Protein AF-A0A6A5U296-F1 (afdb_monomer)

Radius of gyration: 20.79 Å; Cα contacts (8 Å, |Δi|>4): 231; chains: 1; bounding box: 48×53×61 Å

Organism: NCBI:txid147558

Mean predicted aligned error: 8.07 Å

Foldseek 3Di:
DLVVVLVVDDLLVSLVSLVVVLQVCCQFWDLWAAPPPDLAIHTHPHTDDNVPDDRDDLVSSLRSLQSLLSNVPPDYDDDDRVVSSVSSVSSLVSLVVLVVVCVVVVPDDLLLLLVLLLLQLVQFQDDPDDPVDDPVVNVVSVVLSVLSVVLSVLADDPPPPVDDDPVNVCVNPVPDDPVVNVVSNVVSSVSSNVSSVVSVVVCVVVDVSRGRSSSSSVSSVVVCVVVVVDDPPPPPD

Sequence (237 aa):
EALKQAFSLYPIPRFHHLFAHAKALIRVHGPYTTYAGTTVFTRAPIPRSTKTSKPPSLKTIATSFAAAQDSATSAQPAGPSKEDLQVFNLLWSTTIDILEQILEDGELGHEVFGWGVYGLAAGYIGEPESPLFVPRKSQAFESLKRRLRAALTALPSLSGAAGRTELERVKAGLGMMPAERIGQLVKARKETHICANLLMQRFRSEGWGGIRWGHVIAVVERWLQLLGKEDAVDVVE

Solvent-accessible surface area (backbone atoms only — not comparable to full-atom values): 13399 Å² total; per-residue (Å²): 108,71,70,66,56,38,74,77,42,59,63,65,63,24,35,55,54,40,50,52,49,52,53,49,48,43,49,32,28,37,61,32,37,51,46,90,98,52,48,38,53,39,52,45,93,65,71,46,59,70,92,78,49,74,80,66,50,71,67,44,52,41,45,26,34,45,29,43,61,69,18,68,87,46,86,63,68,92,54,70,46,44,57,52,43,50,50,54,51,51,35,50,53,38,45,49,56,51,44,52,49,53,64,70,69,57,80,63,54,63,65,63,44,29,54,38,45,51,44,38,62,69,25,50,67,67,76,87,71,52,96,88,48,84,53,71,68,58,56,53,50,55,49,38,54,52,50,26,52,55,19,54,70,62,44,86,59,93,80,46,88,83,71,64,51,70,70,54,56,43,69,76,49,71,84,58,53,73,67,55,52,51,52,52,44,53,49,21,50,50,44,18,51,51,32,31,49,56,52,48,53,46,42,64,73,73,36,70,84,48,34,39,54,49,32,51,50,53,38,44,55,53,49,34,55,76,70,66,62,64,74,86,73,78,76,83,125

Secondary structure (DSSP, 8-state):
-HHHHHHHS-HHHHHHHHHHHHHHHHHHH-S-EE-TTS--EE--SSPPPTTTSPPPPHHHHHHHHHHHHHHTTS---SSHHHHHHHHHHHHHHHHHHHHHHHHHH--S-HHHHHHHHHHHHHSB--S--BTTB--HHHHHHHHHHHHHHHHHHTSPPTTGGGT--HHHHHHHHTT--HHHHHHHHHHHHHHHHHHHHHHHHHHHHH-GGGB-HHHHHHHHHHHHHHTT---------

Structure (mmCIF, N/CA/C/O backbone):
data_AF-A0A6A5U296-F1
#
_entry.id   AF-A0A6A5U296-F1
#
loop_
_atom_site.group_PDB
_atom_site.id
_atom_site.type_symbol
_atom_site.label_atom_id
_atom_site.label_alt_id
_atom_site.label_comp_id
_atom_site.label_asym_id
_atom_site.label_entity_id
_atom_site.label_seq_id
_atom_site.pdbx_PDB_ins_code
_atom_site.Cartn_x
_atom_site.Cartn_y
_atom_site.Cartn_z
_atom_site.occupancy
_atom_site.B_iso_or_equiv
_atom_site.auth_seq_id
_atom_site.auth_comp_id
_atom_site.auth_asym_id
_atom_site.auth_atom_id
_atom_site.pdbx_PDB_model_num
ATOM 1 N N . GLU A 1 1 ? 11.823 -16.320 -15.306 1.00 77.00 1 GLU A N 1
ATOM 2 C CA . GLU A 1 1 ? 11.331 -17.521 -14.592 1.00 77.00 1 GLU A CA 1
ATOM 3 C C . GLU A 1 1 ? 10.283 -17.174 -13.538 1.00 77.00 1 GLU A C 1
ATOM 5 O O . GLU A 1 1 ? 9.169 -17.672 -13.643 1.00 77.00 1 GLU A O 1
ATOM 10 N N . ALA A 1 2 ? 10.570 -16.221 -12.640 1.00 81.31 2 ALA A N 1
ATOM 11 C CA . ALA A 1 2 ? 9.636 -15.758 -11.606 1.00 81.31 2 ALA A CA 1
ATOM 12 C C . ALA A 1 2 ? 8.220 -15.414 -12.114 1.00 81.31 2 ALA A C 1
ATOM 14 O O . ALA A 1 2 ? 7.246 -15.871 -11.525 1.00 81.31 2 ALA A O 1
ATOM 15 N N . LEU A 1 3 ? 8.098 -14.684 -13.235 1.00 86.38 3 LEU A N 1
ATOM 16 C CA . LEU A 1 3 ? 6.797 -14.359 -13.841 1.00 86.38 3 LEU A CA 1
ATOM 17 C C . LEU A 1 3 ? 6.017 -15.603 -14.292 1.00 86.38 3 LEU A C 1
ATOM 19 O O . LEU A 1 3 ? 4.815 -15.674 -14.080 1.00 86.38 3 LEU A O 1
ATOM 23 N N . LYS A 1 4 ? 6.689 -16.599 -14.884 1.00 87.38 4 LYS A N 1
ATOM 24 C CA . LYS A 1 4 ? 6.030 -17.828 -15.358 1.00 87.38 4 LY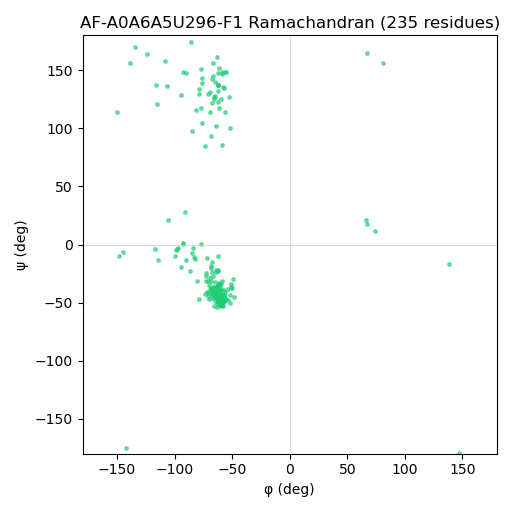S A CA 1
ATOM 25 C C . LYS A 1 4 ? 5.458 -18.624 -14.186 1.00 87.38 4 LYS A C 1
ATOM 27 O O . LYS A 1 4 ? 4.304 -19.030 -14.238 1.00 87.38 4 LYS A O 1
ATOM 32 N N . GLN A 1 5 ? 6.243 -18.781 -13.120 1.00 88.38 5 GLN A N 1
ATOM 33 C CA . GLN A 1 5 ? 5.805 -19.460 -11.900 1.00 88.38 5 GLN A CA 1
ATOM 34 C C . GLN A 1 5 ? 4.672 -18.698 -11.197 1.00 88.38 5 GLN A C 1
ATOM 36 O O . GLN A 1 5 ? 3.724 -19.311 -10.718 1.00 88.38 5 GLN A O 1
ATOM 41 N N . ALA A 1 6 ? 4.713 -17.362 -11.191 1.00 89.31 6 ALA A N 1
ATOM 42 C CA . ALA A 1 6 ? 3.666 -16.545 -10.582 1.00 89.31 6 ALA A CA 1
ATOM 43 C C . ALA A 1 6 ? 2.273 -16.824 -11.179 1.00 89.31 6 ALA A C 1
ATOM 45 O O . ALA A 1 6 ? 1.299 -16.912 -10.433 1.00 89.31 6 ALA A O 1
ATOM 46 N N . PHE A 1 7 ? 2.171 -17.030 -12.497 1.00 90.50 7 PHE A N 1
ATOM 47 C CA . PHE A 1 7 ? 0.891 -17.326 -13.153 1.00 90.50 7 PHE A CA 1
ATOM 48 C C . PHE A 1 7 ? 0.292 -18.687 -12.772 1.00 90.50 7 PHE A C 1
ATOM 50 O O . PHE A 1 7 ? -0.923 -18.838 -12.844 1.00 90.50 7 PHE A O 1
ATOM 57 N N . SER A 1 8 ? 1.105 -19.652 -12.328 1.00 90.56 8 SER A N 1
ATOM 58 C CA . SER A 1 8 ? 0.611 -20.949 -11.836 1.00 90.56 8 SER A CA 1
ATOM 59 C C . SER A 1 8 ? 0.160 -20.940 -10.371 1.00 90.56 8 SER A C 1
ATOM 61 O O . SER A 1 8 ? -0.430 -21.913 -9.915 1.00 90.56 8 SER A O 1
ATOM 63 N N . LEU A 1 9 ? 0.441 -19.868 -9.623 1.00 91.06 9 LEU A N 1
ATOM 64 C CA . LEU A 1 9 ? 0.108 -19.764 -8.202 1.00 91.06 9 LEU A CA 1
ATOM 65 C C . LEU A 1 9 ? -1.260 -19.101 -7.991 1.00 91.06 9 LEU A C 1
ATOM 67 O O . LEU A 1 9 ? -1.649 -18.205 -8.749 1.00 91.06 9 LEU A O 1
ATOM 71 N N . TYR A 1 10 ? -1.950 -19.498 -6.919 1.00 92.50 10 TYR A N 1
ATOM 72 C CA . TYR A 1 10 ? -3.119 -18.787 -6.387 1.00 92.50 10 TYR A CA 1
ATOM 73 C C . TYR A 1 10 ? -2.739 -17.377 -5.891 1.00 92.50 10 TYR A C 1
ATOM 75 O O . TYR A 1 10 ? -1.556 -17.133 -5.642 1.00 92.50 10 TYR A O 1
ATOM 83 N N . PRO A 1 11 ? -3.701 -16.443 -5.725 1.00 92.88 11 PRO A N 1
ATOM 84 C CA . PRO A 1 11 ? -3.408 -15.035 -5.437 1.00 92.88 11 PRO A CA 1
ATOM 85 C C . PRO A 1 11 ? -2.464 -14.797 -4.248 1.00 92.88 11 PRO A C 1
ATOM 87 O O . PRO A 1 11 ? -1.458 -14.111 -4.409 1.00 92.88 11 PRO A O 1
ATOM 90 N N . ILE A 1 12 ? -2.725 -15.402 -3.086 1.00 94.00 12 ILE A N 1
ATOM 91 C CA . ILE A 1 12 ? -1.917 -15.207 -1.867 1.00 94.00 12 ILE A CA 1
ATOM 92 C C . ILE A 1 12 ? -0.479 -15.749 -2.021 1.00 94.00 12 ILE A C 1
ATOM 94 O O . ILE A 1 12 ? 0.461 -14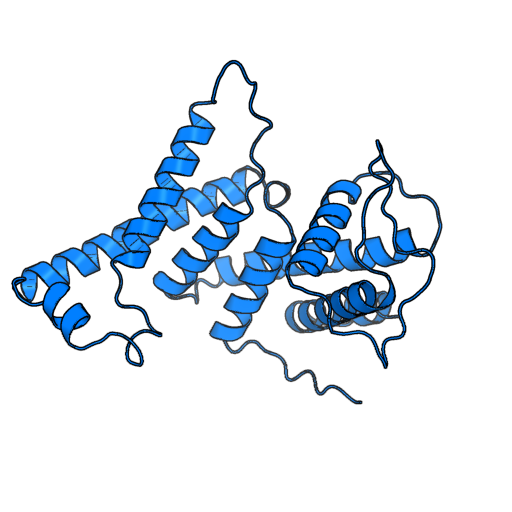.959 -1.871 1.00 94.00 12 ILE A O 1
ATOM 98 N N . PRO A 1 13 ? -0.248 -17.017 -2.424 1.00 93.88 13 PRO A N 1
ATOM 99 C CA . PRO A 1 13 ? 1.114 -17.491 -2.669 1.00 93.88 13 PRO A CA 1
ATOM 100 C C . PRO A 1 13 ? 1.813 -16.710 -3.790 1.00 93.88 13 PRO A C 1
ATOM 102 O O . PRO A 1 13 ? 3.013 -16.437 -3.709 1.00 93.88 13 PRO A O 1
ATOM 105 N N . ARG A 1 14 ? 1.070 -16.289 -4.825 1.00 94.81 14 ARG A N 1
ATOM 106 C CA . ARG A 1 14 ? 1.585 -15.426 -5.899 1.00 94.81 14 ARG A CA 1
ATOM 107 C C . ARG A 1 14 ? 2.089 -14.096 -5.343 1.00 94.81 14 ARG A C 1
ATOM 109 O O . ARG A 1 14 ? 3.171 -13.662 -5.737 1.00 94.81 14 ARG A O 1
ATOM 116 N N . PHE A 1 15 ? 1.342 -13.464 -4.439 1.00 96.38 15 PHE A N 1
ATOM 117 C CA . PHE A 1 15 ? 1.753 -12.225 -3.782 1.00 96.38 15 PHE A CA 1
ATOM 118 C C . PHE A 1 15 ? 3.054 -12.411 -3.007 1.00 96.38 15 PHE A C 1
ATOM 120 O O . PHE A 1 15 ? 4.001 -11.660 -3.243 1.00 96.38 15 PHE A O 1
ATOM 127 N N . HIS A 1 16 ? 3.146 -13.430 -2.149 1.00 94.62 16 HIS A N 1
ATOM 128 C CA . HIS A 1 16 ? 4.363 -13.681 -1.372 1.00 94.62 16 HIS A CA 1
ATOM 129 C C . HIS A 1 16 ? 5.571 -13.973 -2.272 1.00 94.62 16 HIS A C 1
ATOM 131 O O . HIS A 1 16 ? 6.634 -13.377 -2.077 1.00 94.62 16 HIS A O 1
ATOM 137 N N . HIS A 1 17 ? 5.395 -14.803 -3.306 1.00 94.56 17 HIS A N 1
ATOM 138 C CA . HIS A 1 17 ? 6.428 -15.111 -4.301 1.00 94.56 17 HIS A CA 1
ATOM 139 C C . HIS A 1 17 ? 6.923 -13.857 -5.030 1.00 94.56 17 HIS A C 1
ATOM 141 O O . HIS A 1 17 ? 8.122 -13.567 -5.055 1.00 94.56 17 HIS A O 1
ATOM 147 N N . LEU A 1 18 ? 6.003 -13.063 -5.584 1.00 96.44 18 LEU A N 1
ATOM 148 C CA . LEU A 1 18 ? 6.339 -11.832 -6.299 1.00 96.44 18 LEU A CA 1
ATOM 149 C C . LEU A 1 18 ? 6.945 -10.780 -5.373 1.00 96.44 18 LEU A C 1
ATOM 151 O O . LEU A 1 18 ? 7.869 -10.073 -5.777 1.00 96.44 18 LEU A O 1
ATOM 155 N N . PHE A 1 19 ? 6.471 -10.679 -4.131 1.00 96.06 19 PHE A N 1
ATOM 156 C CA . PHE A 1 19 ? 6.987 -9.709 -3.178 1.00 96.06 19 PHE A CA 1
ATOM 157 C C . PHE A 1 19 ? 8.394 -10.070 -2.697 1.00 96.06 19 PHE A C 1
ATOM 159 O O . PHE A 1 19 ? 9.263 -9.196 -2.618 1.00 96.06 19 PHE A O 1
ATOM 166 N N . ALA A 1 20 ? 8.658 -11.352 -2.435 1.00 94.19 20 ALA A N 1
ATOM 167 C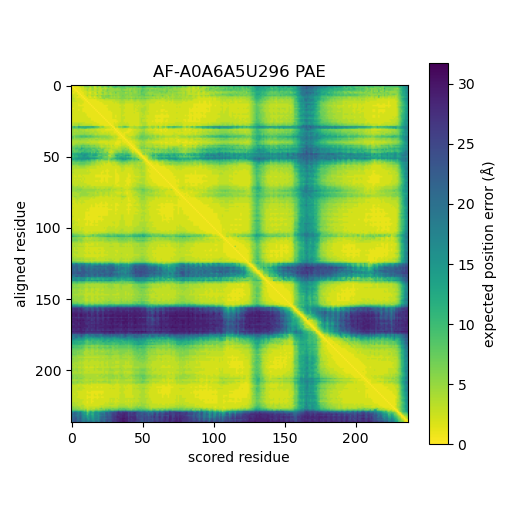 CA . ALA A 1 20 ? 10.004 -11.846 -2.161 1.00 94.19 20 ALA A CA 1
ATOM 168 C C . ALA A 1 20 ? 10.941 -11.577 -3.350 1.00 94.19 20 ALA A C 1
ATOM 170 O O . ALA A 1 20 ? 12.041 -11.047 -3.162 1.00 94.19 20 ALA A O 1
ATOM 171 N N . HIS A 1 21 ? 10.479 -11.842 -4.575 1.00 94.62 21 HIS A N 1
ATOM 172 C CA . HIS A 1 21 ? 11.263 -11.597 -5.783 1.00 94.62 21 HIS A CA 1
ATOM 173 C C . HIS A 1 21 ? 11.545 -10.104 -6.009 1.00 94.62 21 HIS A C 1
ATOM 175 O O . HIS A 1 21 ? 12.687 -9.726 -6.260 1.00 94.62 21 HIS A O 1
ATOM 181 N N . ALA A 1 22 ? 10.552 -9.229 -5.831 1.00 95.94 22 ALA A N 1
ATOM 182 C CA . ALA A 1 22 ? 10.737 -7.780 -5.910 1.00 95.94 22 ALA A CA 1
ATOM 183 C C . ALA A 1 22 ? 11.750 -7.277 -4.864 1.00 95.94 22 ALA A C 1
ATOM 185 O O . ALA A 1 22 ? 12.639 -6.486 -5.187 1.00 95.94 22 ALA A O 1
ATOM 186 N N . LYS A 1 23 ? 11.686 -7.779 -3.621 1.00 94.31 23 LYS A N 1
ATOM 187 C CA . LYS A 1 23 ? 12.680 -7.472 -2.576 1.00 94.31 23 LYS A CA 1
ATOM 188 C C . LYS A 1 23 ? 14.087 -7.943 -2.973 1.00 94.31 23 LYS A C 1
ATOM 190 O O . LYS A 1 23 ? 15.054 -7.207 -2.755 1.00 94.31 23 LYS A O 1
ATOM 195 N N . ALA A 1 24 ? 14.211 -9.119 -3.591 1.00 93.19 24 ALA A N 1
ATOM 196 C CA . ALA A 1 24 ? 15.483 -9.628 -4.104 1.00 93.19 24 ALA A CA 1
ATOM 197 C C . ALA A 1 24 ? 16.036 -8.754 -5.245 1.00 93.19 24 ALA A C 1
ATOM 199 O O . ALA A 1 24 ? 17.201 -8.357 -5.191 1.00 93.19 24 ALA A O 1
ATOM 200 N N . LEU A 1 25 ? 15.199 -8.364 -6.210 1.00 94.38 25 LEU A N 1
ATOM 201 C CA . LEU A 1 25 ? 15.570 -7.438 -7.285 1.00 94.38 25 LEU A CA 1
ATOM 202 C C . LEU A 1 25 ? 16.074 -6.101 -6.729 1.00 94.38 25 LEU A C 1
ATOM 204 O O . LEU A 1 25 ? 17.142 -5.632 -7.118 1.00 94.38 25 LEU A O 1
ATOM 208 N N . ILE A 1 26 ? 15.376 -5.515 -5.750 1.00 95.00 26 ILE A N 1
ATOM 209 C CA . ILE A 1 26 ? 15.801 -4.266 -5.091 1.00 95.00 26 ILE A CA 1
ATOM 210 C C . ILE A 1 26 ? 17.133 -4.448 -4.354 1.00 95.00 26 ILE A C 1
ATOM 212 O O . ILE A 1 26 ? 17.966 -3.541 -4.350 1.00 95.00 26 ILE A O 1
ATOM 216 N N . ARG A 1 27 ? 17.372 -5.608 -3.736 1.00 92.44 27 ARG A N 1
ATOM 217 C CA . ARG A 1 27 ? 18.650 -5.894 -3.070 1.00 92.44 27 ARG A CA 1
ATOM 218 C C . ARG A 1 27 ? 19.810 -5.944 -4.066 1.00 92.44 27 ARG A C 1
ATOM 220 O O . ARG A 1 27 ? 20.871 -5.394 -3.776 1.00 92.44 27 ARG A O 1
ATOM 227 N N . VAL A 1 28 ? 19.608 -6.587 -5.215 1.00 92.31 28 VAL A N 1
ATOM 228 C CA . VAL A 1 28 ? 20.653 -6.794 -6.229 1.00 92.31 28 VAL A CA 1
ATOM 229 C C . VAL A 1 28 ? 20.870 -5.536 -7.074 1.00 92.31 28 VAL A C 1
ATOM 231 O O . VAL A 1 28 ? 22.007 -5.122 -7.281 1.00 92.31 28 VAL A O 1
ATOM 234 N N . HIS A 1 29 ? 19.797 -4.913 -7.554 1.00 92.31 29 HIS A N 1
ATOM 235 C CA . HIS A 1 29 ? 19.842 -3.868 -8.580 1.00 92.31 29 HIS A CA 1
ATOM 236 C C . HIS A 1 29 ? 19.323 -2.504 -8.102 1.00 92.31 29 HIS A C 1
ATOM 238 O O . HIS A 1 29 ? 19.369 -1.538 -8.861 1.00 92.31 29 HIS A O 1
ATOM 244 N N . GLY A 1 30 ? 18.822 -2.399 -6.869 1.00 82.75 30 GLY A N 1
ATOM 245 C CA . GLY A 1 30 ? 18.214 -1.174 -6.355 1.00 82.75 30 GLY A CA 1
ATOM 246 C C . GLY A 1 30 ? 19.203 -0.161 -5.749 1.00 82.75 30 GLY A 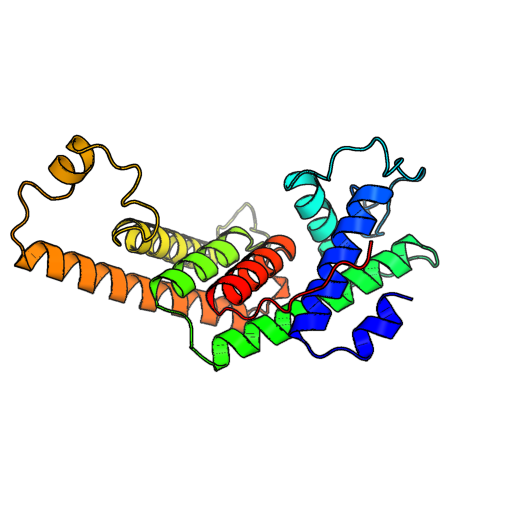C 1
ATOM 247 O O . GLY A 1 30 ? 20.386 -0.462 -5.562 1.00 82.75 30 GLY A O 1
ATOM 248 N N . PRO A 1 31 ? 18.725 1.042 -5.367 1.00 90.88 31 PRO A N 1
ATOM 249 C CA . PRO A 1 31 ? 17.350 1.519 -5.541 1.00 90.88 31 PRO A CA 1
ATOM 250 C C . PRO A 1 31 ? 16.995 1.680 -7.018 1.00 90.88 31 PRO A C 1
ATOM 252 O O . PRO A 1 31 ? 17.819 2.146 -7.802 1.00 90.88 31 PRO A O 1
ATOM 255 N N . TYR A 1 32 ? 15.771 1.304 -7.377 1.00 94.88 32 TYR A N 1
ATOM 256 C CA . TYR A 1 32 ? 15.231 1.654 -8.685 1.00 94.88 32 TYR A CA 1
ATOM 257 C C . TYR A 1 32 ? 14.813 3.125 -8.687 1.00 94.88 32 TYR A C 1
ATOM 259 O O . TYR A 1 32 ? 14.326 3.640 -7.675 1.00 94.88 32 TYR A O 1
ATOM 267 N N . THR A 1 33 ? 15.018 3.799 -9.814 1.00 95.00 33 THR A N 1
ATOM 268 C CA . THR A 1 33 ? 14.686 5.217 -10.014 1.00 95.00 33 THR A CA 1
ATOM 269 C C . THR A 1 33 ? 14.156 5.430 -11.431 1.00 95.00 33 THR A C 1
ATOM 271 O O . THR A 1 33 ? 14.001 4.477 -12.195 1.00 95.00 33 THR A O 1
ATOM 274 N N . THR A 1 34 ? 13.901 6.681 -11.806 1.00 93.56 34 THR A N 1
ATOM 275 C CA . THR A 1 34 ? 13.710 7.073 -13.205 1.00 93.56 34 THR A CA 1
ATOM 276 C C . THR A 1 34 ? 14.908 7.874 -13.713 1.00 93.56 34 THR A C 1
ATOM 278 O O . THR A 1 34 ? 15.670 8.425 -12.910 1.00 93.56 34 THR A O 1
ATOM 281 N N . TYR A 1 35 ? 15.119 7.933 -15.033 1.00 91.00 35 TYR A N 1
ATOM 282 C CA . TYR A 1 35 ? 16.066 8.907 -15.589 1.00 91.00 35 TYR A CA 1
ATOM 283 C C . TYR A 1 35 ? 15.542 10.329 -15.375 1.00 91.00 35 TYR A C 1
ATOM 285 O O . TYR A 1 35 ? 14.336 10.574 -15.455 1.00 91.00 35 TYR A O 1
ATOM 293 N N . ALA A 1 36 ? 16.458 11.269 -15.133 1.00 89.25 36 ALA A N 1
ATOM 294 C CA . ALA A 1 36 ? 16.126 12.664 -14.870 1.00 89.25 36 ALA A CA 1
ATOM 295 C C . ALA A 1 36 ? 15.226 13.248 -15.973 1.00 89.25 36 ALA A C 1
ATOM 297 O O . ALA A 1 36 ? 15.552 13.167 -17.155 1.00 89.25 36 ALA A O 1
ATOM 298 N N . GLY A 1 37 ? 14.089 13.824 -15.574 1.00 89.12 37 GLY A N 1
ATOM 299 C CA . GLY A 1 37 ? 13.114 14.415 -16.498 1.00 89.12 37 GLY A CA 1
ATOM 300 C C . GLY A 1 37 ? 12.282 13.403 -17.293 1.00 89.12 37 GLY A C 1
ATOM 301 O O . GLY A 1 37 ? 11.607 13.796 -18.239 1.00 89.12 37 GLY A O 1
ATOM 302 N N . THR A 1 38 ? 12.315 12.117 -16.934 1.00 92.88 38 THR A N 1
ATOM 303 C CA . THR A 1 38 ? 11.567 11.059 -17.627 1.00 92.88 38 THR A CA 1
ATOM 304 C C . THR A 1 38 ? 10.845 10.130 -16.648 1.00 92.88 38 THR A C 1
ATOM 306 O O . THR A 1 38 ? 11.112 10.126 -15.445 1.00 92.88 38 THR A O 1
ATOM 309 N N . THR A 1 39 ? 9.979 9.280 -17.194 1.00 93.56 39 THR A N 1
ATOM 310 C CA . THR A 1 39 ? 9.312 8.154 -16.516 1.00 93.56 39 THR A CA 1
ATOM 311 C C . THR A 1 39 ? 9.904 6.800 -16.931 1.00 93.56 39 THR A C 1
ATOM 313 O O . THR A 1 39 ? 9.258 5.753 -16.844 1.00 93.56 39 THR A O 1
ATOM 316 N N . VAL A 1 40 ? 11.137 6.805 -17.447 1.00 95.69 40 VAL A N 1
ATOM 317 C CA . VAL A 1 40 ? 11.825 5.578 -17.851 1.00 95.69 40 VAL A CA 1
ATOM 318 C C . VAL A 1 40 ? 12.434 4.933 -16.615 1.00 95.69 40 VAL A C 1
ATOM 320 O O . VAL A 1 40 ? 13.327 5.506 -15.986 1.00 95.69 40 VAL A O 1
ATOM 323 N N . PHE A 1 41 ? 11.949 3.739 -16.291 1.00 96.62 41 PHE A N 1
ATOM 324 C CA . PHE A 1 41 ? 12.346 2.964 -15.128 1.00 96.62 41 PHE A CA 1
ATOM 325 C C . PHE A 1 41 ? 13.762 2.427 -15.299 1.00 96.62 41 PHE A C 1
ATOM 327 O O . PHE A 1 41 ? 14.100 1.802 -16.309 1.00 96.62 41 PHE A O 1
ATOM 334 N N . THR A 1 42 ? 14.602 2.650 -14.297 1.00 95.00 42 THR A N 1
ATOM 335 C CA . THR A 1 42 ? 16.001 2.250 -14.349 1.00 95.00 42 THR A CA 1
ATOM 336 C C . THR A 1 42 ? 16.479 1.666 -13.030 1.00 95.00 42 THR A C 1
ATOM 338 O O . THR A 1 42 ? 15.925 1.914 -11.956 1.00 95.00 42 THR A O 1
ATOM 341 N N . ARG A 1 43 ? 17.522 0.852 -13.143 1.00 93.25 43 ARG A N 1
ATOM 342 C CA . ARG A 1 43 ? 18.159 0.117 -12.056 1.00 93.25 43 ARG A CA 1
ATOM 343 C C . ARG A 1 43 ? 19.640 0.467 -12.012 1.00 93.25 43 ARG A C 1
ATOM 345 O O . ARG A 1 43 ? 20.181 0.998 -12.983 1.00 93.25 43 ARG A O 1
ATOM 352 N N . ALA A 1 44 ? 20.314 0.162 -10.909 1.00 86.81 44 ALA A N 1
ATOM 353 C CA . ALA A 1 44 ? 21.747 0.396 -10.802 1.00 86.81 44 ALA A CA 1
ATOM 354 C C . ALA A 1 44 ? 22.503 -0.346 -11.928 1.00 86.81 44 ALA A C 1
ATOM 356 O O . ALA A 1 44 ? 22.224 -1.523 -12.176 1.00 86.81 44 ALA A O 1
ATOM 357 N N . PRO A 1 45 ? 23.473 0.306 -12.600 1.00 82.44 45 PRO A N 1
ATOM 358 C CA . PRO A 1 45 ? 24.177 -0.285 -13.739 1.00 82.44 45 PRO A CA 1
ATOM 359 C C . PRO A 1 45 ? 25.042 -1.485 -13.336 1.00 82.44 45 PRO A C 1
ATOM 361 O O . PRO A 1 45 ? 25.271 -2.381 -14.143 1.00 82.44 45 PRO A O 1
ATOM 364 N N . ILE A 1 46 ? 25.502 -1.516 -12.082 1.00 83.75 46 ILE A N 1
ATOM 365 C CA . ILE A 1 46 ? 26.330 -2.587 -11.530 1.00 83.75 46 ILE A CA 1
ATOM 366 C C . ILE A 1 46 ? 25.534 -3.294 -10.424 1.00 83.75 46 ILE A C 1
ATOM 368 O O . ILE A 1 46 ? 25.152 -2.639 -9.447 1.00 83.75 46 ILE A O 1
ATOM 372 N N . PRO A 1 47 ? 25.290 -4.614 -10.545 1.00 84.94 47 PRO A N 1
ATOM 373 C CA . PRO A 1 47 ? 24.670 -5.403 -9.490 1.00 84.94 47 PRO A CA 1
ATOM 374 C C . PRO A 1 47 ? 25.477 -5.345 -8.190 1.00 84.94 47 PRO A C 1
ATOM 376 O O . PRO A 1 47 ? 26.701 -5.487 -8.182 1.00 84.94 47 PRO A O 1
ATOM 379 N N . ARG A 1 48 ? 24.787 -5.170 -7.067 1.00 82.94 48 ARG A N 1
ATOM 380 C CA . ARG A 1 48 ? 25.384 -5.244 -5.734 1.00 82.94 48 ARG A CA 1
ATOM 381 C C . ARG A 1 48 ? 25.630 -6.703 -5.368 1.00 82.94 48 ARG A C 1
ATOM 383 O O . ARG A 1 48 ? 24.774 -7.559 -5.578 1.00 82.94 48 ARG A O 1
ATOM 390 N N . SER A 1 49 ? 26.777 -6.981 -4.751 1.00 78.38 49 SER A N 1
ATOM 391 C CA . SER A 1 49 ? 27.051 -8.304 -4.182 1.00 78.38 49 SER A CA 1
ATOM 392 C C . SER A 1 49 ? 26.033 -8.624 -3.087 1.00 78.38 49 SER A C 1
ATOM 394 O O . SER A 1 49 ? 25.972 -7.940 -2.063 1.00 78.38 49 SER A O 1
ATOM 396 N N . THR A 1 50 ? 25.231 -9.671 -3.267 1.00 75.12 50 THR A N 1
ATOM 397 C CA . THR A 1 50 ? 24.232 -10.100 -2.275 1.00 75.12 50 THR A CA 1
ATOM 398 C C . THR A 1 50 ? 24.870 -10.675 -1.014 1.00 75.12 50 THR A C 1
ATOM 400 O O . THR A 1 50 ? 24.304 -10.516 0.064 1.00 75.12 50 THR A O 1
ATOM 403 N N . LYS A 1 51 ? 26.069 -11.268 -1.123 1.00 73.06 51 LYS A N 1
ATOM 404 C CA . LYS A 1 51 ? 26.806 -11.877 -0.000 1.00 73.06 51 LYS A CA 1
ATOM 405 C C . LYS A 1 51 ? 27.304 -10.855 1.024 1.00 73.06 51 LYS A C 1
ATOM 407 O O . LYS A 1 51 ? 27.398 -11.176 2.200 1.00 73.06 51 LYS A O 1
ATOM 412 N N . THR A 1 52 ? 27.624 -9.637 0.588 1.00 71.69 52 THR A N 1
ATOM 413 C CA . THR A 1 52 ? 28.206 -8.592 1.452 1.00 71.69 52 THR A CA 1
ATOM 414 C C . THR A 1 52 ? 27.291 -7.386 1.651 1.00 71.69 52 THR A C 1
ATOM 416 O O . THR A 1 52 ? 27.537 -6.566 2.536 1.00 71.69 52 THR A O 1
ATOM 419 N N . SER A 1 53 ? 26.228 -7.255 0.853 1.00 77.38 53 SER A N 1
ATOM 420 C CA . SER A 1 53 ? 25.275 -6.155 0.995 1.00 77.38 53 SER A CA 1
ATOM 421 C C . SER A 1 53 ? 24.299 -6.392 2.141 1.00 77.38 53 SER A C 1
ATOM 423 O O . SER A 1 53 ? 23.677 -7.449 2.271 1.00 77.38 53 SER A O 1
ATOM 425 N N . LYS A 1 54 ? 24.122 -5.343 2.949 1.00 82.06 54 LYS A N 1
ATOM 426 C CA . LYS A 1 54 ? 23.019 -5.251 3.905 1.00 82.06 54 LYS A CA 1
ATOM 427 C C . LYS A 1 54 ? 21.680 -5.339 3.156 1.00 82.06 54 LYS A C 1
ATOM 429 O O . LYS A 1 54 ? 21.597 -4.868 2.016 1.00 82.06 54 LYS A O 1
ATOM 434 N N . PRO A 1 55 ? 20.629 -5.896 3.781 1.00 84.94 55 PRO A N 1
ATOM 435 C CA . PRO A 1 55 ? 19.292 -5.871 3.200 1.00 84.94 55 PRO A CA 1
ATOM 436 C C . PRO A 1 55 ? 18.853 -4.423 2.904 1.00 84.94 55 PRO A C 1
ATOM 438 O O . PRO A 1 55 ? 19.267 -3.497 3.614 1.00 84.94 55 PRO A O 1
ATOM 441 N N . PRO A 1 56 ? 18.042 -4.199 1.853 1.00 87.62 56 PRO A N 1
ATOM 442 C CA . PRO A 1 56 ? 17.599 -2.860 1.491 1.00 87.62 56 PRO A CA 1
ATOM 443 C C . PRO A 1 56 ? 16.768 -2.248 2.623 1.00 87.62 56 PRO A C 1
ATOM 445 O O . PRO A 1 56 ? 15.912 -2.902 3.215 1.00 87.62 56 PRO A O 1
ATOM 448 N N . SER A 1 57 ? 17.010 -0.970 2.920 1.00 92.06 57 SER A N 1
ATOM 449 C CA . SER A 1 57 ? 16.214 -0.243 3.911 1.00 92.06 57 SER A CA 1
ATOM 450 C C . SER A 1 57 ? 14.771 -0.057 3.432 1.00 92.06 57 SER A C 1
ATOM 452 O O . SER A 1 57 ? 14.520 0.011 2.227 1.00 92.06 57 SER A O 1
ATOM 454 N N . LEU A 1 58 ? 13.827 0.135 4.361 1.00 91.12 58 LEU A N 1
ATOM 455 C CA . LEU A 1 58 ? 12.424 0.429 4.023 1.00 91.12 58 LEU A CA 1
ATOM 456 C C . LEU A 1 58 ? 12.291 1.627 3.075 1.00 91.12 58 LEU A C 1
ATOM 458 O O . LEU A 1 58 ? 11.501 1.591 2.138 1.00 91.12 58 LEU A O 1
ATOM 462 N N . LYS A 1 59 ? 13.126 2.658 3.261 1.00 92.75 59 LYS A N 1
ATOM 463 C CA . LYS A 1 59 ? 13.189 3.813 2.358 1.00 92.75 59 LYS A CA 1
ATOM 464 C C . LYS A 1 59 ? 13.567 3.400 0.932 1.00 92.75 59 LYS A C 1
ATOM 466 O O . LYS A 1 59 ? 12.931 3.844 -0.010 1.00 92.75 59 LYS A O 1
ATOM 471 N N . THR A 1 60 ? 14.561 2.524 0.776 1.00 93.44 60 THR A N 1
ATOM 472 C CA . THR A 1 60 ? 15.007 2.011 -0.535 1.00 93.44 60 THR A CA 1
ATOM 473 C C . THR A 1 60 ? 13.894 1.227 -1.230 1.00 93.44 60 THR A C 1
ATOM 475 O O . THR A 1 60 ? 13.673 1.391 -2.431 1.00 93.44 60 THR A O 1
ATOM 478 N N . ILE A 1 61 ? 13.179 0.398 -0.465 1.00 94.81 61 ILE A N 1
ATOM 479 C CA . ILE A 1 61 ? 12.040 -0.379 -0.958 1.00 94.81 61 ILE A CA 1
ATOM 480 C C . ILE A 1 61 ? 10.920 0.563 -1.415 1.00 94.81 61 ILE A C 1
ATOM 482 O O . ILE A 1 61 ? 10.470 0.472 -2.556 1.00 94.81 61 ILE A O 1
ATOM 486 N N . ALA A 1 62 ? 10.531 1.520 -0.569 1.00 94.06 62 ALA A N 1
ATOM 487 C CA . ALA A 1 62 ? 9.493 2.499 -0.880 1.00 94.06 62 ALA A CA 1
ATOM 488 C C . ALA A 1 62 ? 9.840 3.356 -2.109 1.00 94.06 62 ALA A C 1
ATOM 490 O O . ALA A 1 62 ? 8.991 3.539 -2.977 1.00 94.06 62 ALA A O 1
ATOM 491 N N . THR A 1 63 ? 11.087 3.828 -2.228 1.00 94.62 63 THR A N 1
ATOM 492 C CA . THR A 1 63 ? 11.558 4.572 -3.408 1.00 94.62 63 THR A CA 1
ATOM 493 C C . THR A 1 63 ? 11.472 3.733 -4.681 1.00 94.62 63 THR A C 1
ATOM 495 O O . THR A 1 63 ? 11.027 4.239 -5.705 1.00 94.62 63 THR A O 1
ATOM 498 N N . SER A 1 64 ? 11.832 2.449 -4.614 1.00 97.00 64 SER A N 1
ATOM 499 C CA . SER A 1 64 ? 11.779 1.562 -5.783 1.00 97.00 64 SER A CA 1
ATOM 500 C C . SER A 1 64 ? 10.336 1.303 -6.234 1.00 97.00 64 SER A C 1
ATOM 502 O O . SER A 1 64 ? 10.051 1.368 -7.426 1.00 97.00 64 SER A O 1
ATOM 504 N N . PHE A 1 65 ? 9.408 1.086 -5.292 1.00 97.44 65 PHE A N 1
ATOM 505 C CA . PHE A 1 65 ? 7.980 0.962 -5.610 1.00 97.44 65 PHE A CA 1
ATOM 506 C C . PHE A 1 65 ? 7.378 2.257 -6.157 1.00 97.44 65 PHE A C 1
ATOM 508 O O . PHE A 1 65 ? 6.570 2.197 -7.078 1.00 97.44 65 PHE A O 1
ATOM 515 N N . ALA A 1 66 ? 7.775 3.417 -5.625 1.00 95.62 66 ALA A N 1
ATOM 516 C CA . ALA A 1 66 ? 7.336 4.706 -6.153 1.00 95.62 66 ALA A CA 1
ATOM 517 C C . ALA A 1 66 ? 7.812 4.904 -7.600 1.00 95.62 66 ALA A C 1
ATOM 519 O O . ALA A 1 66 ? 7.001 5.219 -8.462 1.00 95.62 66 ALA A O 1
ATOM 520 N N . ALA A 1 67 ? 9.087 4.618 -7.888 1.00 96.50 67 ALA A N 1
ATOM 521 C CA . ALA A 1 67 ? 9.622 4.688 -9.247 1.00 96.50 67 ALA A CA 1
ATOM 522 C C . ALA A 1 67 ? 8.909 3.720 -10.207 1.00 96.50 67 ALA A C 1
ATOM 524 O O . ALA A 1 67 ? 8.634 4.084 -11.350 1.00 96.50 67 ALA A O 1
ATOM 525 N N . ALA A 1 68 ? 8.584 2.504 -9.750 1.00 97.50 68 ALA A N 1
ATOM 526 C CA . ALA A 1 68 ? 7.836 1.533 -10.546 1.00 97.50 68 ALA A CA 1
ATOM 527 C C . ALA A 1 68 ? 6.419 2.036 -10.862 1.00 97.50 68 ALA A C 1
ATOM 529 O O . ALA A 1 68 ? 6.014 2.011 -12.022 1.00 97.50 68 ALA A O 1
ATOM 530 N N . GLN A 1 69 ? 5.707 2.564 -9.862 1.00 97.00 69 GLN A N 1
ATOM 531 C CA . GLN A 1 69 ? 4.384 3.165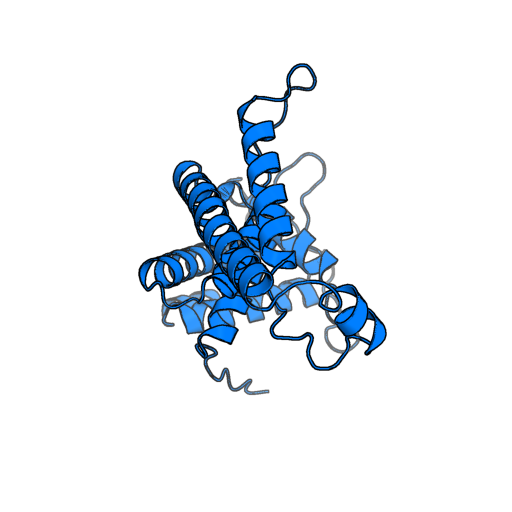 -10.033 1.00 97.00 69 GLN A CA 1
ATOM 532 C C . GLN A 1 69 ? 4.405 4.332 -11.025 1.00 97.00 69 GLN A C 1
ATOM 534 O O . GLN A 1 69 ? 3.597 4.359 -11.951 1.00 97.00 69 GLN A O 1
ATOM 539 N N . ASP A 1 70 ? 5.353 5.259 -10.868 1.00 95.00 70 ASP A N 1
ATOM 540 C CA . ASP A 1 70 ? 5.486 6.436 -11.736 1.00 95.00 70 ASP A CA 1
ATOM 541 C C . ASP A 1 70 ? 5.825 6.043 -13.193 1.00 95.00 70 ASP A C 1
ATOM 543 O O . ASP A 1 70 ? 5.549 6.790 -14.132 1.00 95.00 70 ASP A O 1
ATOM 547 N N . SER A 1 71 ? 6.389 4.847 -13.398 1.00 97.00 71 SER A N 1
ATOM 548 C CA . SER A 1 71 ? 6.781 4.319 -14.712 1.00 97.00 71 SER A CA 1
ATOM 549 C C . SER A 1 71 ? 5.769 3.337 -15.319 1.00 97.00 71 SER A C 1
ATOM 551 O O . SER A 1 71 ? 5.912 2.965 -16.486 1.00 97.00 71 SER A O 1
ATOM 553 N N . ALA A 1 72 ? 4.758 2.903 -14.556 1.00 96.06 72 ALA A N 1
ATOM 554 C CA . ALA A 1 72 ? 3.907 1.752 -14.875 1.00 96.06 72 ALA A CA 1
ATOM 555 C C . ALA A 1 72 ? 3.139 1.893 -16.199 1.00 96.06 72 ALA A C 1
ATOM 557 O O . ALA A 1 72 ? 2.950 0.912 -16.916 1.00 96.06 72 ALA A O 1
ATOM 558 N N . THR A 1 73 ? 2.725 3.115 -16.539 1.00 93.44 73 THR A N 1
ATOM 559 C CA . THR A 1 73 ? 1.957 3.434 -17.755 1.00 93.44 73 THR A CA 1
ATOM 560 C C . THR A 1 73 ? 2.815 3.989 -18.891 1.00 93.44 73 THR A C 1
ATOM 562 O O . THR A 1 73 ? 2.312 4.231 -19.987 1.00 93.44 73 THR A O 1
ATOM 565 N N . SER A 1 74 ? 4.108 4.209 -18.649 1.00 93.81 74 SER A N 1
ATOM 566 C CA . SER A 1 74 ? 5.007 4.841 -19.613 1.00 93.81 74 SER A CA 1
ATOM 567 C C . SER A 1 74 ? 5.676 3.819 -20.525 1.00 93.81 74 SER A C 1
ATOM 569 O O . SER A 1 74 ? 5.982 2.699 -20.114 1.00 93.81 74 SER A O 1
ATOM 571 N N . ALA A 1 75 ? 5.953 4.215 -21.770 1.00 94.19 75 ALA A N 1
ATOM 572 C CA . ALA A 1 75 ? 6.699 3.381 -22.703 1.00 94.19 75 ALA A CA 1
ATOM 573 C C . ALA A 1 75 ? 8.118 3.124 -22.171 1.00 94.19 75 ALA A C 1
ATOM 575 O O . ALA A 1 75 ? 8.878 4.057 -21.920 1.00 94.19 75 ALA A O 1
ATOM 576 N N . GLN A 1 76 ? 8.474 1.847 -22.018 1.00 96.75 76 GLN A N 1
ATOM 577 C CA . GLN A 1 76 ? 9.790 1.435 -21.534 1.00 96.75 76 GLN A CA 1
ATOM 578 C C . GLN A 1 76 ? 10.639 0.856 -22.672 1.00 96.75 76 GLN A C 1
ATOM 580 O O . GLN A 1 76 ? 10.131 0.020 -23.441 1.00 96.75 76 GLN A O 1
ATOM 585 N N . PRO A 1 77 ? 11.931 1.228 -22.761 1.00 95.12 77 PRO A N 1
ATOM 586 C CA . PRO A 1 77 ? 12.856 0.609 -23.700 1.00 95.12 77 PRO A CA 1
ATOM 587 C C . PRO A 1 77 ? 12.997 -0.888 -23.405 1.00 95.12 77 PRO A C 1
ATOM 589 O O . PRO A 1 77 ? 12.818 -1.340 -22.273 1.00 95.12 77 PRO A O 1
ATOM 592 N N . ALA A 1 78 ? 13.299 -1.679 -24.434 1.00 95.38 78 ALA A N 1
ATOM 593 C CA . ALA A 1 78 ? 13.597 -3.092 -24.240 1.00 95.38 78 ALA A CA 1
ATOM 594 C C . ALA A 1 78 ? 14.847 -3.252 -23.363 1.00 95.38 78 ALA A C 1
ATOM 596 O O . ALA A 1 78 ? 15.837 -2.544 -23.544 1.00 95.38 78 ALA A O 1
ATOM 597 N N . GLY A 1 79 ? 14.793 -4.187 -22.417 1.00 93.62 79 GLY A N 1
ATOM 598 C CA . GLY A 1 79 ? 15.919 -4.509 -21.555 1.00 93.62 79 GLY A CA 1
ATOM 599 C C . GLY A 1 79 ? 15.497 -4.945 -20.153 1.00 93.62 79 GLY A C 1
ATOM 600 O O . GLY A 1 79 ? 14.307 -4.968 -19.832 1.00 93.62 79 GLY A O 1
ATOM 601 N N . PRO A 1 80 ? 16.475 -5.243 -19.287 1.00 93.81 80 PRO A N 1
ATOM 602 C CA . PRO A 1 80 ? 16.206 -5.860 -17.994 1.00 93.81 80 PRO A CA 1
ATOM 603 C C . PRO A 1 80 ? 15.348 -5.014 -17.045 1.00 93.81 80 PRO A C 1
ATOM 605 O O . PRO A 1 80 ? 14.512 -5.551 -16.335 1.00 93.81 80 PRO A O 1
ATOM 608 N N . SER A 1 81 ? 15.488 -3.683 -17.058 1.00 94.81 81 SER A N 1
ATOM 609 C CA . SER A 1 81 ? 14.647 -2.809 -16.224 1.00 94.81 81 SER A CA 1
ATOM 610 C C . SER A 1 81 ? 13.161 -2.933 -16.581 1.00 94.81 81 SER A C 1
ATOM 612 O O . SER A 1 81 ? 12.309 -2.870 -15.701 1.00 94.81 81 SER A O 1
ATOM 614 N N . LYS A 1 82 ? 12.831 -3.154 -17.861 1.00 95.81 82 LYS A N 1
ATOM 615 C CA . LYS A 1 82 ? 11.448 -3.377 -18.303 1.00 95.81 82 LYS A CA 1
ATOM 616 C C . LYS A 1 82 ? 10.906 -4.716 -17.802 1.00 95.81 82 LYS A C 1
ATOM 618 O O . LYS A 1 82 ? 9.747 -4.779 -17.406 1.00 95.81 82 LYS A O 1
ATOM 623 N N . GLU A 1 83 ? 11.729 -5.761 -17.805 1.00 94.94 83 GLU A N 1
ATOM 624 C CA . GLU A 1 83 ? 11.372 -7.072 -17.246 1.00 94.94 83 GLU A CA 1
ATOM 625 C C . GLU A 1 83 ? 11.153 -6.984 -15.730 1.00 94.94 83 GLU A C 1
ATOM 627 O O . GLU A 1 83 ? 10.147 -7.479 -15.221 1.00 94.94 83 GLU A O 1
ATOM 632 N N . ASP A 1 84 ? 12.026 -6.265 -15.018 1.00 96.25 84 ASP A N 1
ATOM 633 C CA . ASP A 1 84 ? 11.863 -5.992 -13.589 1.00 96.25 84 ASP A CA 1
ATOM 634 C C . ASP A 1 84 ? 10.540 -5.244 -13.333 1.00 96.25 84 ASP A C 1
ATOM 636 O O . ASP A 1 84 ? 9.758 -5.637 -12.466 1.00 96.25 84 ASP A O 1
ATOM 640 N N . LEU A 1 85 ? 10.225 -4.212 -14.131 1.00 97.06 85 LEU A N 1
ATOM 641 C CA . LEU A 1 85 ? 8.965 -3.465 -14.028 1.00 97.06 85 LEU A CA 1
ATOM 642 C C . LEU A 1 85 ? 7.729 -4.357 -14.232 1.00 97.06 85 LEU A C 1
ATOM 644 O O . LEU A 1 85 ? 6.707 -4.139 -13.584 1.00 97.06 85 LEU A O 1
ATOM 648 N N . GLN A 1 86 ? 7.799 -5.379 -15.091 1.00 96.88 86 GLN A N 1
ATOM 649 C CA . GLN A 1 86 ? 6.702 -6.343 -15.251 1.00 96.88 86 GLN A CA 1
ATOM 650 C C . GLN A 1 86 ? 6.438 -7.133 -13.964 1.00 96.88 86 GLN A C 1
ATOM 652 O O . GLN A 1 86 ? 5.276 -7.375 -13.640 1.00 96.88 86 GLN A O 1
ATOM 657 N N . VAL A 1 87 ? 7.480 -7.480 -13.198 1.00 96.81 87 VAL A N 1
ATOM 658 C CA . VAL A 1 87 ? 7.323 -8.100 -11.869 1.00 96.81 87 VAL A CA 1
ATOM 659 C C . VAL A 1 87 ? 6.614 -7.142 -10.917 1.00 96.81 87 VAL A C 1
ATOM 661 O O . VAL A 1 87 ? 5.658 -7.547 -10.257 1.00 96.81 87 VAL A O 1
ATOM 664 N N . PHE A 1 88 ? 7.033 -5.873 -10.869 1.00 97.75 88 PHE A N 1
ATOM 665 C CA . PHE A 1 88 ? 6.386 -4.863 -10.026 1.00 97.75 88 PHE A CA 1
ATOM 666 C C . PHE A 1 88 ? 4.909 -4.652 -10.396 1.00 97.75 88 PHE A C 1
ATOM 668 O O . PHE A 1 88 ? 4.064 -4.599 -9.506 1.00 97.75 88 PHE A O 1
ATOM 675 N N . ASN A 1 89 ? 4.584 -4.599 -11.691 1.00 97.69 89 ASN A N 1
ATOM 676 C CA . ASN A 1 89 ? 3.205 -4.500 -12.179 1.00 97.69 89 ASN A CA 1
ATOM 677 C C . ASN A 1 89 ? 2.363 -5.726 -11.797 1.00 97.69 89 ASN A C 1
ATOM 679 O O . ASN A 1 89 ? 1.236 -5.583 -11.318 1.00 97.69 89 ASN A O 1
ATOM 683 N N . LEU A 1 90 ? 2.901 -6.936 -11.982 1.00 97.44 90 LEU A N 1
ATOM 684 C CA . LEU A 1 90 ? 2.180 -8.158 -11.630 1.00 97.44 90 LEU A CA 1
ATOM 685 C C . LEU A 1 90 ? 1.966 -8.257 -10.114 1.00 97.44 90 LEU A C 1
ATOM 687 O O . LEU A 1 90 ? 0.877 -8.623 -9.672 1.00 97.44 90 LEU A O 1
ATOM 691 N N . LEU A 1 91 ? 2.962 -7.864 -9.314 1.00 98.12 91 LEU A N 1
ATOM 692 C CA . LEU A 1 91 ? 2.821 -7.759 -7.864 1.00 98.12 91 LEU A CA 1
ATOM 693 C C . LEU A 1 91 ? 1.724 -6.761 -7.490 1.00 98.12 91 LEU A C 1
ATOM 695 O O . LEU A 1 91 ? 0.884 -7.078 -6.653 1.00 98.12 91 LEU A O 1
ATOM 699 N N . TRP A 1 92 ? 1.705 -5.584 -8.118 1.00 97.94 92 TRP A N 1
ATOM 700 C CA . TRP A 1 92 ? 0.680 -4.571 -7.876 1.00 97.94 92 TRP A CA 1
ATOM 701 C C . TRP A 1 92 ? -0.728 -5.090 -8.183 1.00 97.94 92 TRP A C 1
ATOM 703 O O . TRP A 1 92 ? -1.583 -5.038 -7.306 1.00 97.94 92 TRP A O 1
ATOM 713 N N . SER A 1 93 ? -0.956 -5.655 -9.374 1.00 97.62 93 SER A N 1
ATOM 714 C CA . SER A 1 93 ? -2.266 -6.233 -9.727 1.00 97.62 93 SER A CA 1
ATOM 715 C C . SER A 1 93 ? -2.708 -7.309 -8.730 1.00 97.62 93 SER A C 1
ATOM 717 O O . SER A 1 93 ? -3.790 -7.208 -8.166 1.00 97.62 93 SER A O 1
ATOM 719 N N . THR A 1 94 ? -1.812 -8.243 -8.388 1.00 97.81 94 THR A N 1
ATOM 720 C CA . THR A 1 94 ? -2.086 -9.292 -7.391 1.00 97.81 94 THR A CA 1
ATOM 721 C C . THR A 1 94 ? -2.392 -8.703 -6.006 1.00 97.81 94 THR A C 1
ATOM 723 O O . THR A 1 94 ? -3.249 -9.207 -5.288 1.00 97.81 94 THR A O 1
ATOM 726 N N . THR A 1 95 ? -1.706 -7.624 -5.617 1.00 98.12 95 THR A N 1
ATOM 727 C CA . THR A 1 95 ? -1.947 -6.924 -4.344 1.00 98.12 95 THR A CA 1
ATOM 728 C C . THR A 1 95 ? -3.350 -6.325 -4.306 1.00 98.12 95 THR A C 1
ATOM 730 O O . THR A 1 95 ? -4.006 -6.404 -3.272 1.00 98.12 95 THR A O 1
ATOM 733 N N . ILE A 1 96 ? -3.815 -5.737 -5.412 1.00 97.81 96 ILE A N 1
ATOM 734 C CA . ILE A 1 96 ? -5.168 -5.180 -5.508 1.00 97.81 96 ILE A CA 1
ATOM 735 C C . ILE A 1 96 ? -6.227 -6.280 -5.472 1.00 97.81 96 ILE A C 1
ATOM 737 O O . ILE A 1 96 ? -7.196 -6.133 -4.733 1.00 97.81 96 ILE A O 1
ATOM 741 N N . ASP A 1 97 ? -6.014 -7.392 -6.176 1.00 96.50 97 ASP A N 1
ATOM 742 C CA . ASP A 1 97 ? -6.943 -8.528 -6.151 1.00 96.50 97 ASP A CA 1
ATOM 743 C C . ASP A 1 97 ? -7.139 -9.055 -4.718 1.00 96.50 97 ASP A C 1
ATOM 745 O O . ASP A 1 97 ? -8.266 -9.228 -4.256 1.00 96.50 97 ASP A O 1
ATOM 749 N N . ILE A 1 98 ? -6.042 -9.242 -3.973 1.00 96.88 98 ILE A N 1
ATOM 750 C CA . ILE A 1 98 ? -6.094 -9.677 -2.568 1.00 96.88 98 ILE A CA 1
ATOM 751 C C . ILE A 1 98 ? -6.730 -8.613 -1.677 1.00 96.88 98 ILE A C 1
ATOM 753 O O . ILE A 1 98 ? -7.488 -8.944 -0.767 1.00 96.88 98 ILE A O 1
ATOM 757 N N . LEU A 1 99 ? -6.398 -7.338 -1.897 1.00 97.25 99 LEU A N 1
ATOM 758 C CA . LEU A 1 99 ? -6.966 -6.243 -1.123 1.00 97.25 99 LEU A CA 1
ATOM 759 C C . LEU A 1 99 ? -8.488 -6.241 -1.242 1.00 97.25 99 LEU A C 1
ATOM 761 O O . LEU A 1 99 ? -9.165 -6.185 -0.220 1.00 97.25 99 LEU A O 1
ATOM 765 N N . GLU A 1 100 ? -9.020 -6.320 -2.461 1.00 95.94 100 GLU A N 1
ATOM 766 C CA . GLU A 1 100 ? -10.466 -6.352 -2.678 1.00 95.94 100 GLU A CA 1
ATOM 767 C C . GLU A 1 100 ? -11.093 -7.603 -2.070 1.00 95.94 100 GLU A C 1
ATOM 769 O O . GLU A 1 100 ? -12.092 -7.476 -1.365 1.00 95.94 100 GLU A O 1
ATOM 774 N N . GLN A 1 101 ? -10.452 -8.767 -2.210 1.00 95.38 101 GLN A N 1
ATOM 775 C CA . GLN A 1 101 ? -10.917 -9.997 -1.570 1.00 95.38 101 GLN A CA 1
ATOM 776 C C . GLN A 1 101 ? -11.028 -9.849 -0.041 1.00 95.38 101 GLN A C 1
ATOM 778 O O . GLN A 1 101 ? -12.071 -10.136 0.536 1.00 95.38 101 GLN A O 1
ATOM 783 N N . ILE A 1 102 ? -9.991 -9.333 0.632 1.00 95.25 102 ILE A N 1
ATOM 784 C CA . ILE A 1 102 ? -10.009 -9.114 2.092 1.00 95.25 102 ILE A CA 1
ATOM 785 C C . ILE A 1 102 ? -11.135 -8.151 2.499 1.00 95.25 102 ILE A C 1
ATOM 787 O O . ILE A 1 102 ? -11.756 -8.312 3.553 1.00 95.25 102 ILE A O 1
ATOM 791 N N . LEU A 1 103 ? -11.375 -7.119 1.689 1.00 94.44 103 LEU A N 1
ATOM 792 C CA . LEU A 1 103 ? -12.417 -6.128 1.947 1.00 94.44 103 LEU A CA 1
ATOM 793 C C . LEU A 1 103 ? -13.829 -6.679 1.716 1.00 94.44 103 LEU A C 1
ATOM 795 O O . LEU A 1 103 ? -14.757 -6.219 2.379 1.00 94.44 103 LEU A O 1
ATOM 799 N N . GLU A 1 104 ? -13.996 -7.613 0.782 1.00 94.50 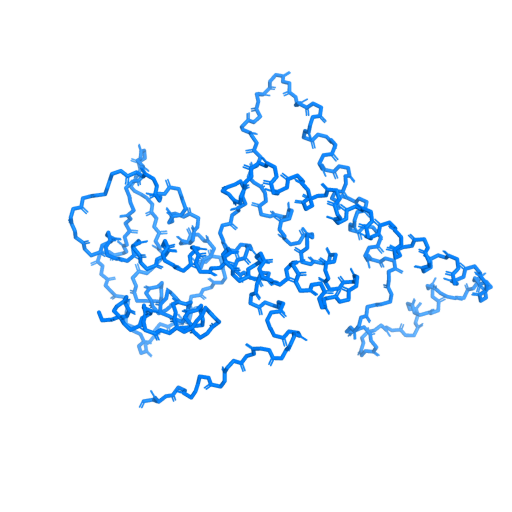104 GLU A N 1
ATOM 800 C CA . GLU A 1 104 ? -15.253 -8.321 0.522 1.00 94.50 104 GLU A CA 1
ATOM 801 C C . GLU A 1 104 ? -15.561 -9.355 1.609 1.00 94.50 104 GLU A C 1
ATOM 803 O O . GLU A 1 104 ? -16.691 -9.397 2.095 1.00 94.50 104 GLU A O 1
ATOM 808 N N . ASP A 1 105 ? -14.552 -10.116 2.046 1.00 92.75 105 ASP A N 1
ATOM 809 C CA . ASP A 1 105 ? -14.684 -11.123 3.106 1.00 92.75 105 ASP A CA 1
ATOM 810 C C . ASP A 1 105 ? -15.103 -10.483 4.447 1.00 92.75 105 ASP A C 1
ATOM 812 O O . ASP A 1 105 ? -15.842 -11.073 5.237 1.00 92.75 105 ASP A O 1
ATOM 816 N N . GLY A 1 106 ? -14.637 -9.257 4.726 1.00 88.19 106 GLY A N 1
ATOM 817 C CA . GLY A 1 106 ? -15.027 -8.501 5.923 1.00 88.19 106 GLY A CA 1
ATOM 818 C C . GLY A 1 106 ? -14.530 -9.105 7.245 1.00 88.19 106 GLY A C 1
ATOM 819 O O . GLY A 1 106 ? -15.023 -8.746 8.313 1.00 88.19 106 GLY A O 1
ATOM 820 N N . GLU A 1 107 ? -13.538 -9.997 7.191 1.00 89.25 107 GLU A N 1
ATOM 821 C CA . GLU A 1 107 ? -13.022 -10.764 8.339 1.00 89.25 107 GLU A CA 1
ATOM 822 C C . GLU A 1 107 ? -12.202 -9.917 9.335 1.00 89.25 107 GLU A C 1
ATOM 824 O O . GLU A 1 107 ? -11.892 -10.355 10.445 1.00 89.25 107 GLU A O 1
ATOM 829 N N . LEU A 1 108 ? -11.834 -8.686 8.967 1.00 91.19 108 LEU A N 1
ATOM 830 C CA . LEU A 1 108 ? -10.993 -7.822 9.792 1.00 91.19 108 LEU A CA 1
ATOM 831 C C . LEU A 1 108 ? -11.784 -7.146 10.919 1.00 91.19 108 LEU A C 1
ATOM 833 O O . LEU A 1 108 ? -12.759 -6.428 10.696 1.00 91.19 108 LEU A O 1
ATOM 837 N N . GLY A 1 109 ? -11.276 -7.251 12.149 1.00 89.81 109 GLY A N 1
ATOM 838 C CA . GLY A 1 109 ? -11.780 -6.453 13.266 1.00 89.81 109 GLY A CA 1
ATOM 839 C C . GLY A 1 109 ? -11.654 -4.943 13.002 1.00 89.81 109 GLY A C 1
ATOM 840 O O . GLY A 1 109 ? -10.683 -4.485 12.399 1.00 89.81 109 GLY A O 1
ATOM 841 N N . HIS A 1 110 ? -12.603 -4.146 13.512 1.00 89.44 110 HIS A N 1
ATOM 842 C CA . HIS A 1 110 ? -12.689 -2.698 13.246 1.00 89.44 110 HIS A CA 1
ATOM 843 C C . HIS A 1 110 ? -11.389 -1.915 13.488 1.00 89.44 110 HIS A C 1
ATOM 845 O O . HIS A 1 110 ? -11.101 -0.966 12.762 1.00 89.44 110 HIS A O 1
ATOM 851 N N . GLU A 1 111 ? -10.610 -2.287 14.505 1.00 90.50 111 GLU A N 1
ATOM 852 C CA . GLU A 1 111 ? -9.330 -1.637 14.808 1.00 90.50 111 GLU A CA 1
ATOM 853 C C . GLU A 1 111 ? -8.265 -1.953 13.749 1.00 90.50 111 GLU A C 1
ATOM 855 O O . GLU A 1 111 ? -7.602 -1.044 13.253 1.00 90.50 111 GLU A O 1
ATOM 860 N N . VAL A 1 112 ? -8.132 -3.228 13.368 1.00 93.31 112 VAL A N 1
ATOM 861 C CA . VAL A 1 112 ? -7.179 -3.687 12.345 1.00 93.31 112 VAL A CA 1
ATOM 862 C C . VAL A 1 112 ? -7.509 -3.071 10.990 1.00 93.31 112 VAL A C 1
ATOM 864 O O . VAL A 1 112 ? -6.621 -2.553 10.305 1.00 93.31 112 VAL A O 1
ATOM 867 N N . PHE A 1 113 ? -8.794 -3.080 10.637 1.00 95.25 113 PHE A N 1
ATOM 868 C CA . PHE A 1 113 ? -9.298 -2.410 9.450 1.00 95.25 113 PHE A CA 1
ATOM 869 C C . PHE A 1 113 ? -8.964 -0.914 9.492 1.00 95.25 113 PHE A C 1
ATOM 871 O O . PHE A 1 113 ? -8.306 -0.403 8.589 1.00 95.25 113 PHE A O 1
ATOM 878 N N . GLY A 1 114 ? -9.318 -0.213 10.574 1.00 95.88 114 GLY A N 1
ATOM 879 C CA . GLY A 1 114 ? -9.080 1.224 10.698 1.00 95.88 114 GLY A CA 1
ATOM 880 C C . GLY A 1 114 ? -7.602 1.620 10.599 1.00 95.88 114 GLY A C 1
ATOM 881 O O . GLY A 1 114 ? -7.280 2.576 9.891 1.00 95.88 114 GLY A O 1
ATOM 882 N N . TRP A 1 115 ? -6.687 0.882 11.239 1.00 96.25 115 TRP A N 1
ATOM 883 C CA . TRP A 1 115 ? -5.246 1.136 11.104 1.00 96.25 115 TRP A CA 1
ATOM 884 C C . TRP A 1 115 ? -4.732 0.892 9.685 1.00 96.25 115 TRP A C 1
ATOM 886 O O . TRP A 1 115 ? -3.915 1.679 9.201 1.00 96.25 115 TRP A O 1
ATOM 896 N N . GLY A 1 116 ? -5.225 -0.143 9.001 1.00 97.00 116 GLY A N 1
ATOM 897 C CA . GLY A 1 116 ? -4.881 -0.384 7.600 1.00 97.00 116 GLY A CA 1
ATOM 898 C C . GLY A 1 116 ? -5.363 0.748 6.692 1.00 97.00 116 GLY A C 1
ATOM 899 O O . GLY A 1 116 ? -4.569 1.295 5.930 1.00 97.00 116 GLY A O 1
ATOM 900 N N . VAL A 1 117 ? -6.608 1.211 6.860 1.00 97.75 117 VAL A N 1
ATOM 901 C CA . VAL A 1 117 ? -7.141 2.367 6.114 1.00 97.75 117 VAL A CA 1
ATOM 902 C C . VAL A 1 117 ? -6.343 3.642 6.393 1.00 97.75 117 VAL A C 1
ATOM 904 O O . VAL A 1 117 ? -6.061 4.412 5.474 1.00 97.75 117 VAL A O 1
ATOM 907 N N . TYR A 1 118 ? -5.916 3.866 7.637 1.00 97.38 118 TYR A N 1
ATOM 908 C CA . TYR A 1 118 ? -5.024 4.981 7.960 1.00 97.38 118 TYR A CA 1
ATOM 909 C C . TYR A 1 118 ? -3.654 4.846 7.264 1.00 97.38 118 TYR A C 1
ATOM 911 O O . TYR A 1 118 ? -3.111 5.841 6.778 1.00 97.38 118 TYR A O 1
ATOM 919 N N . GLY A 1 119 ? -3.116 3.626 7.162 1.00 96.69 119 GLY A N 1
ATOM 920 C CA . GLY A 1 119 ? -1.894 3.318 6.411 1.00 96.69 119 GLY A CA 1
ATOM 921 C C . GLY A 1 119 ? -2.018 3.602 4.911 1.00 96.69 119 GLY A C 1
ATOM 922 O O . GLY A 1 119 ? -1.116 4.216 4.333 1.00 96.69 119 GLY A O 1
ATOM 923 N N . LEU A 1 120 ? -3.156 3.246 4.306 1.00 97.06 120 LEU A N 1
ATOM 924 C CA . LEU A 1 120 ? -3.501 3.595 2.923 1.00 97.06 120 LEU A CA 1
ATOM 925 C C . LEU A 1 120 ? -3.594 5.119 2.747 1.00 97.06 120 LEU A C 1
ATOM 927 O O . LEU A 1 120 ? -2.970 5.684 1.850 1.00 97.06 120 LEU A O 1
ATOM 931 N N . ALA A 1 121 ? -4.277 5.811 3.664 1.00 96.31 121 ALA A N 1
ATOM 932 C CA . ALA A 1 121 ? -4.413 7.269 3.645 1.00 96.31 121 ALA A CA 1
ATOM 933 C C . ALA A 1 121 ? -3.083 8.020 3.828 1.00 96.31 121 ALA A C 1
ATOM 935 O O . ALA A 1 121 ? -2.960 9.183 3.435 1.00 96.31 121 ALA A O 1
ATOM 936 N N . ALA A 1 122 ? -2.078 7.392 4.441 1.00 94.81 122 ALA A N 1
ATOM 937 C CA . ALA A 1 122 ? -0.731 7.945 4.528 1.00 94.81 122 ALA A CA 1
ATOM 938 C C . ALA A 1 122 ? 0.020 7.889 3.186 1.00 94.81 122 ALA A C 1
ATOM 940 O O . ALA A 1 122 ? 0.883 8.731 2.958 1.00 94.81 122 ALA A O 1
ATOM 941 N N . GLY A 1 123 ? -0.323 6.937 2.314 1.00 93.81 123 GLY A N 1
ATOM 942 C CA . GLY A 1 123 ? 0.258 6.792 0.978 1.00 93.81 123 GLY A CA 1
ATOM 943 C C . GLY A 1 123 ? -0.513 7.511 -0.127 1.00 93.81 123 GLY A C 1
ATOM 944 O O . GLY A 1 123 ? -0.134 7.390 -1.287 1.00 93.81 123 GLY A O 1
ATOM 945 N N . TYR A 1 124 ? -1.599 8.211 0.195 1.00 94.06 124 TYR A N 1
ATOM 946 C CA . TYR A 1 124 ? -2.427 8.904 -0.788 1.00 94.06 124 TYR A CA 1
ATOM 947 C C . TYR A 1 124 ? -1.652 10.056 -1.447 1.00 94.06 124 TYR A C 1
ATOM 949 O O . TYR A 1 124 ? -1.078 10.896 -0.755 1.00 94.06 124 TYR A O 1
ATOM 957 N N . ILE A 1 125 ? -1.612 10.071 -2.782 1.00 88.75 125 ILE A N 1
ATOM 958 C CA . ILE A 1 125 ? -0.831 11.024 -3.589 1.00 88.75 125 ILE A C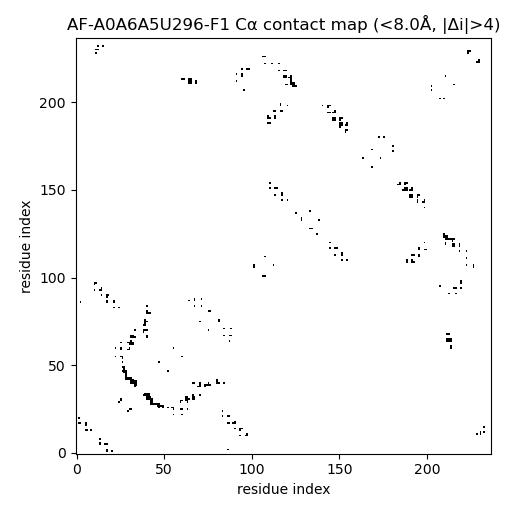A 1
ATOM 959 C C . ILE A 1 125 ? -1.626 12.316 -3.840 1.00 88.75 125 ILE A C 1
ATOM 961 O O . ILE A 1 125 ? -1.024 13.368 -4.031 1.00 88.75 125 ILE A O 1
ATOM 965 N N . GLY A 1 126 ? -2.959 12.256 -3.749 1.00 74.81 126 GLY A N 1
ATOM 966 C CA . GLY A 1 126 ? -3.845 13.386 -4.026 1.00 74.81 126 GLY A CA 1
ATOM 967 C C . GLY A 1 126 ? -3.846 13.819 -5.494 1.00 74.81 126 GLY A C 1
ATOM 968 O O . GLY A 1 126 ? -2.975 13.453 -6.281 1.00 74.81 126 GLY A O 1
ATOM 969 N N . GLU A 1 127 ? -4.847 14.612 -5.874 1.00 69.75 127 GLU A N 1
ATOM 970 C CA . GLU A 1 127 ? -4.761 15.408 -7.101 1.00 69.75 127 GLU A CA 1
ATOM 971 C C . GLU A 1 127 ? -3.678 16.486 -6.908 1.00 69.75 127 GLU A C 1
ATOM 973 O O . GLU A 1 127 ? -3.573 17.032 -5.805 1.00 69.75 127 GLU A O 1
ATOM 978 N N . PRO A 1 128 ? -2.876 16.817 -7.938 1.00 58.88 128 PRO A N 1
ATOM 979 C CA . PRO A 1 128 ? -1.888 17.883 -7.833 1.00 58.88 128 PRO A CA 1
ATOM 980 C C . PRO A 1 128 ? -2.579 19.188 -7.419 1.00 58.88 128 PRO A C 1
ATOM 982 O O . PRO A 1 128 ? -3.415 19.726 -8.147 1.00 58.88 128 PRO A O 1
ATOM 985 N N . GLU A 1 129 ? -2.257 19.675 -6.220 1.00 57.16 129 GLU A N 1
ATOM 986 C CA . GLU A 1 129 ? -2.855 20.890 -5.678 1.00 57.16 129 GLU A CA 1
ATOM 987 C C . GLU A 1 129 ? -2.419 22.089 -6.527 1.00 57.16 129 GLU A C 1
ATOM 989 O O . GLU A 1 129 ? -1.228 22.337 -6.729 1.00 57.16 129 GLU A O 1
ATOM 994 N N . SER A 1 130 ? -3.386 22.860 -7.031 1.00 53.38 130 SER A N 1
ATOM 995 C CA . SER A 1 130 ? -3.075 24.183 -7.561 1.00 53.38 130 SER A CA 1
ATOM 996 C C . SER A 1 130 ? -2.590 25.049 -6.394 1.00 53.38 130 SER A C 1
ATOM 998 O O . SER A 1 130 ? -3.312 25.163 -5.401 1.00 53.38 130 SER A O 1
ATOM 1000 N N . PRO A 1 131 ? -1.425 25.716 -6.494 1.00 58.22 131 PRO A N 1
ATOM 1001 C CA . PRO A 1 131 ? -0.881 26.533 -5.405 1.00 58.22 131 PRO A CA 1
ATOM 1002 C C . PRO A 1 131 ? -1.778 27.723 -5.025 1.00 58.22 131 PRO A C 1
ATOM 1004 O O . PRO A 1 131 ? -1.540 28.374 -4.013 1.00 58.22 131 PRO A O 1
ATOM 1007 N N . LEU A 1 132 ? -2.810 28.012 -5.824 1.00 58.66 132 LEU A N 1
ATOM 1008 C CA . LEU A 1 132 ? -3.746 29.110 -5.600 1.00 58.66 132 LEU A CA 1
ATOM 1009 C C . LEU A 1 132 ? -5.017 28.686 -4.847 1.00 58.66 132 LEU A C 1
ATOM 1011 O O . LEU A 1 132 ? -5.679 29.543 -4.268 1.00 58.66 132 LEU A O 1
ATOM 1015 N N . PHE A 1 133 ? -5.361 27.393 -4.820 1.00 58.31 133 PHE A N 1
ATOM 1016 C CA . PHE A 1 133 ? -6.580 26.901 -4.173 1.00 58.31 133 PHE A CA 1
ATOM 1017 C C . PHE A 1 133 ? -6.391 25.478 -3.653 1.00 58.31 133 PHE A C 1
ATOM 1019 O O . PHE A 1 133 ? -6.319 24.539 -4.441 1.00 58.31 133 PHE A O 1
ATOM 1026 N N . VAL A 1 134 ? -6.423 25.302 -2.327 1.00 60.19 134 VAL A N 1
ATOM 1027 C CA . VAL A 1 134 ? -6.605 23.971 -1.732 1.00 60.19 134 VAL A CA 1
ATOM 1028 C C . VAL A 1 134 ? -8.041 23.533 -2.034 1.00 60.19 134 VAL A C 1
ATOM 1030 O O . VAL A 1 134 ? -8.987 24.162 -1.540 1.00 60.19 134 VAL A O 1
ATOM 1033 N N . PRO A 1 135 ? -8.264 22.482 -2.839 1.00 66.12 135 PRO A N 1
ATOM 1034 C CA . PRO A 1 135 ? -9.615 22.047 -3.156 1.00 66.12 135 PRO A CA 1
ATOM 1035 C C . PRO A 1 135 ? -10.323 21.612 -1.868 1.00 66.12 135 PRO A C 1
ATOM 1037 O O . PRO A 1 135 ? -9.755 20.874 -1.063 1.00 66.12 135 PRO A O 1
ATOM 1040 N N . ARG A 1 136 ? -11.599 21.984 -1.678 1.00 67.69 136 ARG A N 1
ATOM 1041 C CA . ARG A 1 136 ? -12.417 21.538 -0.521 1.00 67.69 136 ARG A CA 1
ATOM 1042 C C . ARG A 1 136 ? -12.360 20.015 -0.295 1.00 67.69 136 ARG A C 1
ATOM 1044 O O . ARG A 1 136 ? -12.459 19.548 0.837 1.00 67.69 136 ARG A O 1
ATOM 1051 N N . LYS A 1 137 ? -12.160 19.238 -1.368 1.00 71.12 137 LYS A N 1
ATOM 1052 C CA . LYS A 1 137 ? -11.976 17.780 -1.331 1.00 71.12 137 LYS A CA 1
ATOM 1053 C C . LYS A 1 137 ? -10.715 17.345 -0.566 1.00 71.12 137 LYS A C 1
ATOM 1055 O O . LYS A 1 137 ? -10.785 16.341 0.141 1.00 71.12 137 LYS A O 1
ATOM 1060 N N . SER A 1 138 ? -9.601 18.075 -0.677 1.00 78.31 138 SER A N 1
ATOM 1061 C CA . SER A 1 138 ? -8.350 17.801 0.058 1.00 78.31 138 SER A CA 1
ATOM 1062 C C . SER A 1 138 ? -8.552 18.029 1.564 1.00 78.31 138 SER A C 1
ATOM 1064 O O . SER A 1 138 ? -8.266 17.161 2.388 1.00 78.31 138 SER A O 1
ATOM 1066 N N . GLN A 1 139 ? -9.233 19.121 1.932 1.00 83.44 139 GLN A N 1
ATOM 1067 C CA . GLN A 1 139 ? -9.551 19.421 3.333 1.00 83.44 139 GLN A CA 1
ATOM 1068 C C . GLN A 1 139 ? -10.463 18.365 3.984 1.00 83.44 139 GLN A C 1
ATOM 1070 O O . GLN A 1 139 ? -10.248 17.979 5.137 1.00 83.44 139 GLN A O 1
ATOM 1075 N N . ALA A 1 140 ? -11.477 17.879 3.259 1.00 88.56 140 ALA A N 1
ATOM 1076 C CA . ALA A 1 140 ? -12.361 16.824 3.751 1.00 88.56 140 ALA A CA 1
ATOM 1077 C C . ALA A 1 140 ? -11.609 15.499 3.980 1.00 88.56 140 ALA A C 1
ATOM 1079 O O . ALA A 1 140 ? -11.837 14.839 4.996 1.00 88.56 140 ALA A O 1
ATOM 1080 N N . PHE A 1 141 ? -10.683 15.143 3.081 1.00 91.38 141 PHE A N 1
ATOM 1081 C CA . PHE A 1 141 ? -9.835 13.956 3.223 1.00 91.38 141 PHE A CA 1
ATOM 1082 C C . PHE A 1 141 ? -8.971 14.024 4.483 1.00 91.38 141 PHE A C 1
ATOM 1084 O O . PHE A 1 141 ? -9.023 13.132 5.330 1.00 91.38 141 PHE A O 1
ATOM 1091 N N . GLU A 1 142 ? -8.231 15.120 4.648 1.00 91.62 142 GLU A N 1
ATOM 1092 C CA . GLU A 1 142 ? -7.340 15.309 5.793 1.00 91.62 142 GLU A CA 1
ATOM 1093 C C . GLU A 1 142 ? -8.107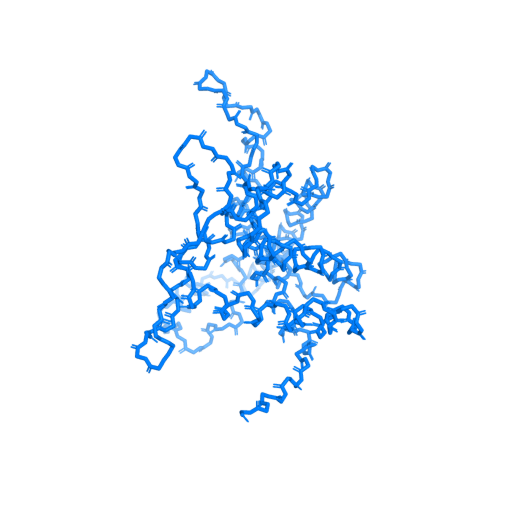 15.401 7.120 1.00 91.62 142 GLU A C 1
ATOM 1095 O O . GLU A 1 142 ? -7.640 14.919 8.156 1.00 91.62 142 GLU A O 1
ATOM 1100 N N . SER A 1 143 ? -9.324 15.954 7.103 1.00 94.25 143 SER A N 1
ATOM 1101 C CA . SER A 1 143 ? -10.228 15.925 8.258 1.00 94.25 143 SER A CA 1
ATOM 1102 C C . SER A 1 143 ? -10.608 14.491 8.651 1.00 94.25 143 SER A C 1
ATOM 1104 O O . SER A 1 143 ? -10.461 14.115 9.819 1.00 94.25 143 SER A O 1
ATOM 1106 N N . LEU A 1 144 ? -11.030 13.660 7.688 1.00 95.25 144 LEU A N 1
ATOM 1107 C CA . LEU A 1 144 ? -11.371 12.251 7.926 1.00 95.25 144 LEU A CA 1
ATOM 1108 C C . LEU A 1 144 ? -10.168 11.448 8.430 1.00 95.25 144 LEU A C 1
ATOM 1110 O O . LEU A 1 144 ? -10.284 10.730 9.423 1.00 95.25 144 LEU A O 1
ATOM 1114 N N . LYS A 1 145 ? -9.001 11.617 7.805 1.00 96.06 145 LYS A N 1
ATOM 1115 C CA . LYS A 1 145 ? -7.744 10.970 8.209 1.00 96.06 145 LYS A CA 1
ATOM 1116 C C . LYS A 1 145 ? -7.350 11.326 9.643 1.00 96.06 145 LYS A C 1
ATOM 1118 O O . LYS A 1 145 ? -6.984 10.447 10.426 1.00 96.06 145 LYS A O 1
ATOM 1123 N N . ARG A 1 146 ? -7.47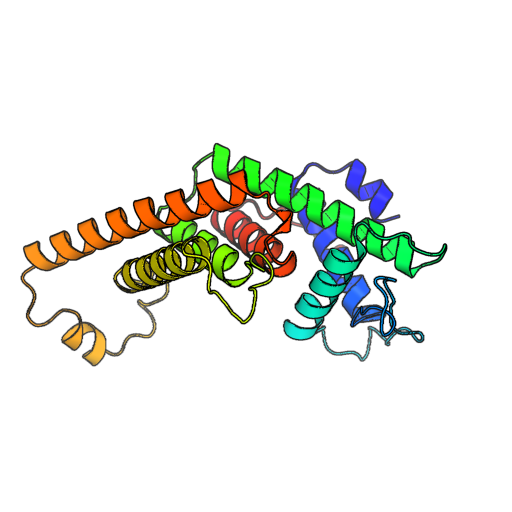3 12.602 10.025 1.00 96.25 146 ARG A N 1
ATOM 1124 C CA . ARG A 1 146 ? -7.193 13.072 11.392 1.00 96.25 146 ARG A CA 1
ATOM 1125 C C . ARG A 1 146 ? -8.177 12.504 12.410 1.00 96.25 146 ARG A C 1
ATOM 1127 O O . ARG A 1 146 ? -7.751 12.053 13.472 1.00 96.25 146 ARG A O 1
ATOM 1134 N N . ARG A 1 147 ? -9.475 12.507 12.088 1.00 96.94 147 ARG A N 1
ATOM 1135 C CA . ARG A 1 147 ? -10.524 11.924 12.939 1.00 96.94 147 ARG A CA 1
ATOM 1136 C C . ARG A 1 147 ? -10.325 10.426 13.133 1.00 96.94 147 ARG A C 1
ATOM 1138 O O . ARG A 1 147 ? -10.407 9.961 14.266 1.00 96.94 147 ARG A O 1
ATOM 1145 N N . LEU A 1 148 ? -9.988 9.702 12.064 1.00 96.94 148 LEU A N 1
ATOM 1146 C CA . LEU A 1 148 ? -9.664 8.279 12.128 1.00 96.94 148 LEU A CA 1
ATOM 1147 C C . LEU A 1 148 ? -8.480 8.030 13.066 1.00 96.94 148 LEU A C 1
ATOM 1149 O O . LEU A 1 148 ? -8.591 7.209 13.972 1.00 96.94 148 LEU A O 1
ATOM 1153 N N . ARG A 1 149 ? -7.379 8.781 12.916 1.00 95.81 149 ARG A N 1
ATOM 1154 C CA . ARG A 1 149 ? -6.223 8.665 13.818 1.00 95.81 149 ARG A CA 1
ATOM 1155 C C . ARG A 1 149 ? -6.615 8.900 15.273 1.00 95.81 149 ARG A C 1
ATOM 1157 O O . ARG A 1 149 ? -6.251 8.098 16.122 1.00 95.81 149 ARG A O 1
ATOM 1164 N N . ALA A 1 150 ? -7.355 9.974 15.553 1.00 94.00 150 ALA A N 1
ATOM 1165 C CA . ALA A 1 150 ? -7.794 10.302 16.908 1.00 94.00 150 ALA A CA 1
ATOM 1166 C C . ALA A 1 150 ? -8.657 9.181 17.514 1.00 94.00 150 ALA A C 1
ATOM 1168 O O . ALA A 1 150 ? -8.430 8.776 18.655 1.00 94.00 150 ALA A O 1
ATOM 1169 N N . ALA A 1 151 ? -9.598 8.641 16.733 1.00 93.94 151 ALA A N 1
ATOM 1170 C CA . ALA A 1 151 ? -10.454 7.533 17.144 1.00 93.94 151 ALA A CA 1
ATOM 1171 C C . ALA A 1 151 ? -9.647 6.257 17.430 1.00 93.94 151 ALA A C 1
ATOM 1173 O O . ALA A 1 151 ? -9.825 5.651 18.484 1.00 93.94 151 ALA A O 1
ATOM 1174 N N . LEU A 1 152 ? -8.706 5.898 16.553 1.00 92.81 152 LEU A N 1
ATOM 1175 C CA . LEU A 1 152 ? -7.832 4.736 16.731 1.00 92.81 152 LEU A CA 1
ATOM 1176 C C . LEU A 1 152 ? -6.927 4.872 17.958 1.00 92.81 152 LEU A C 1
ATOM 1178 O O . LEU A 1 152 ? -6.770 3.920 18.715 1.00 92.81 152 LEU A O 1
ATOM 1182 N N . THR A 1 153 ? -6.371 6.061 18.206 1.00 90.44 153 THR A N 1
ATOM 1183 C CA . THR A 1 153 ? -5.542 6.303 19.399 1.00 90.44 153 THR A CA 1
ATOM 1184 C C . THR A 1 153 ? -6.329 6.264 20.709 1.00 90.44 153 THR A C 1
ATOM 1186 O O . THR A 1 153 ? -5.732 6.062 21.763 1.00 90.44 153 THR A O 1
ATOM 1189 N N . ALA A 1 154 ? -7.653 6.444 20.654 1.00 87.50 154 ALA A N 1
ATOM 1190 C CA . ALA A 1 154 ? -8.535 6.320 21.812 1.00 87.50 154 ALA A CA 1
ATOM 1191 C C . ALA A 1 154 ? -8.918 4.860 22.122 1.00 87.50 154 ALA A C 1
ATOM 1193 O O . ALA A 1 154 ? -9.454 4.585 23.197 1.00 87.50 154 ALA A O 1
ATOM 1194 N N . LEU A 1 155 ? -8.648 3.915 21.210 1.00 85.38 155 LEU A N 1
ATOM 1195 C CA . LEU A 1 155 ? -8.835 2.490 21.471 1.00 85.38 155 LEU A CA 1
ATOM 1196 C C . LEU A 1 155 ? -7.692 1.942 22.352 1.00 85.38 155 LEU A C 1
ATOM 1198 O O . LEU A 1 155 ? -6.567 2.452 22.327 1.00 85.38 155 LEU A O 1
ATOM 1202 N N . PRO A 1 156 ? -7.946 0.904 23.168 1.00 75.00 156 PRO A N 1
ATOM 1203 C CA . PRO A 1 156 ? -6.897 0.242 23.930 1.00 75.00 156 PRO A CA 1
ATOM 1204 C C . PRO A 1 156 ? -5.984 -0.481 22.939 1.00 75.00 156 PRO A C 1
ATOM 1206 O O . PRO A 1 156 ? -6.465 -1.327 22.198 1.00 75.00 156 PRO A O 1
ATOM 1209 N N . SER A 1 157 ? -4.684 -0.172 22.910 1.00 58.31 157 SER A N 1
ATOM 1210 C CA . SER A 1 157 ? -3.810 -0.812 21.926 1.00 58.31 157 SER A CA 1
ATOM 1211 C C . SER A 1 157 ? -3.626 -2.296 22.244 1.00 58.31 157 SER A C 1
ATOM 1213 O O . SER A 1 157 ? -3.260 -2.664 23.364 1.00 58.31 157 SER A O 1
ATOM 1215 N N . LEU A 1 158 ? -3.810 -3.145 21.233 1.00 52.50 158 LEU A N 1
ATOM 1216 C CA . LEU A 1 158 ? -3.614 -4.597 21.336 1.00 52.50 158 LEU A CA 1
ATOM 1217 C C . LEU A 1 158 ? -2.159 -4.992 21.677 1.00 52.50 158 LEU A C 1
ATOM 1219 O O . LEU A 1 158 ? -1.927 -6.055 22.238 1.00 52.50 158 LEU A O 1
ATOM 1223 N N . SER A 1 159 ? -1.176 -4.120 21.418 1.00 46.72 159 SER A N 1
ATOM 1224 C CA . SER A 1 159 ? 0.248 -4.330 21.748 1.00 46.72 159 SER A CA 1
ATOM 1225 C C . SER A 1 159 ? 0.718 -3.655 23.050 1.00 46.72 159 SER A C 1
ATOM 1227 O O . SER A 1 159 ? 1.876 -3.791 23.439 1.00 46.72 159 SER A O 1
ATOM 1229 N N . GLY A 1 160 ? -0.146 -2.891 23.732 1.00 43.03 160 GLY A N 1
ATOM 1230 C CA . GLY A 1 160 ? 0.256 -1.950 24.793 1.00 43.03 160 GLY A CA 1
ATOM 1231 C C . GLY A 1 160 ? 0.239 -2.483 26.224 1.00 43.03 160 GLY A C 1
ATOM 1232 O O . GLY A 1 160 ? 0.566 -1.736 27.152 1.00 43.03 160 GLY A O 1
ATOM 1233 N N . ALA A 1 161 ? -0.126 -3.747 26.445 1.00 43.69 161 ALA A N 1
ATOM 1234 C CA . ALA A 1 161 ? -0.097 -4.323 27.790 1.00 43.69 161 ALA A CA 1
ATOM 1235 C C . ALA A 1 161 ? 1.337 -4.509 28.335 1.00 43.69 161 ALA A C 1
ATOM 1237 O O . ALA A 1 161 ? 1.507 -4.566 29.551 1.00 43.69 161 ALA A O 1
ATOM 1238 N N . ALA A 1 162 ? 2.360 -4.514 27.469 1.00 41.53 162 ALA A N 1
ATOM 1239 C CA . ALA A 1 162 ? 3.755 -4.768 27.844 1.00 41.53 162 ALA A CA 1
ATOM 1240 C C . ALA A 1 162 ? 4.629 -3.511 28.065 1.00 41.53 162 ALA A C 1
ATOM 1242 O O . ALA A 1 162 ? 5.790 -3.658 28.426 1.00 41.53 162 ALA A O 1
ATOM 1243 N N . GLY A 1 163 ? 4.117 -2.287 27.859 1.00 42.41 163 GLY A N 1
ATOM 1244 C CA . GLY A 1 163 ? 4.980 -1.088 27.873 1.00 42.41 163 GLY A CA 1
ATOM 1245 C C . GLY A 1 163 ? 4.401 0.209 28.435 1.00 42.41 163 GLY A C 1
ATOM 1246 O O . GLY A 1 163 ? 5.148 1.171 28.584 1.00 42.41 163 GLY A O 1
ATOM 1247 N N . ARG A 1 164 ? 3.107 0.278 28.775 1.00 47.09 164 ARG A N 1
ATOM 1248 C CA . ARG A 1 164 ? 2.580 1.463 29.475 1.00 47.09 164 ARG A CA 1
ATOM 1249 C C . ARG A 1 164 ? 2.992 1.400 30.936 1.00 47.09 164 ARG A C 1
ATOM 1251 O O . ARG A 1 164 ? 2.576 0.478 31.641 1.00 47.09 164 ARG A O 1
ATOM 1258 N N . THR A 1 165 ? 3.778 2.380 31.375 1.00 49.72 165 THR A N 1
ATOM 1259 C CA . THR A 1 165 ? 4.071 2.578 32.796 1.00 49.72 165 THR A CA 1
ATOM 1260 C C . THR A 1 165 ? 2.761 2.722 33.565 1.00 49.72 165 THR A C 1
ATOM 1262 O O . THR A 1 165 ? 1.755 3.216 33.047 1.00 49.72 165 THR A O 1
ATOM 1265 N N . GLU A 1 166 ? 2.755 2.273 34.816 1.00 46.66 166 GLU A N 1
ATOM 1266 C CA . GLU A 1 166 ? 1.595 2.355 35.705 1.00 46.66 166 GLU A CA 1
ATOM 1267 C C . GLU A 1 166 ? 1.022 3.782 35.749 1.00 46.66 166 GLU A C 1
ATOM 1269 O O . GLU A 1 166 ? -0.189 3.958 35.688 1.00 46.66 166 GLU A O 1
ATOM 1274 N N . LEU A 1 167 ? 1.887 4.798 35.641 1.00 48.00 167 LEU A N 1
ATOM 1275 C CA . LEU A 1 167 ? 1.548 6.220 35.552 1.00 48.00 167 LEU A CA 1
ATOM 1276 C C . LEU A 1 167 ? 0.687 6.613 34.327 1.00 48.00 167 LEU A C 1
ATOM 1278 O O . LEU A 1 167 ? -0.140 7.520 34.426 1.00 48.00 167 LEU A O 1
ATOM 1282 N N . GLU A 1 168 ? 0.841 5.950 33.178 1.00 52.94 168 GLU A N 1
ATOM 1283 C CA . GLU A 1 168 ? 0.026 6.203 31.976 1.00 52.94 168 GLU A CA 1
ATOM 1284 C C . GLU A 1 168 ? -1.338 5.513 32.049 1.00 52.94 168 GLU A C 1
ATOM 1286 O O . GLU A 1 168 ? -2.330 6.047 31.553 1.00 52.94 168 GLU A O 1
ATOM 1291 N N . ARG A 1 169 ? -1.419 4.352 32.713 1.00 53.00 169 ARG A N 1
ATOM 1292 C CA . ARG A 1 169 ? -2.703 3.690 33.021 1.00 53.00 169 ARG A CA 1
ATOM 1293 C C . ARG A 1 169 ? -3.492 4.482 34.064 1.00 53.00 169 ARG A C 1
ATOM 1295 O O . ARG A 1 169 ? -4.705 4.629 33.937 1.00 53.00 169 ARG A O 1
ATOM 1302 N N . VAL A 1 170 ? -2.769 5.041 35.028 1.00 51.09 170 VAL A N 1
ATOM 1303 C CA . VAL A 1 170 ? -3.224 5.974 36.063 1.00 51.09 170 VAL A CA 1
ATOM 1304 C C . VAL A 1 170 ? -3.741 7.271 35.417 1.00 51.09 170 VAL A C 1
ATOM 1306 O O . VAL A 1 170 ? -4.884 7.639 35.648 1.00 51.09 170 VAL A O 1
ATOM 1309 N N . LYS A 1 171 ? -3.008 7.917 34.498 1.00 51.19 171 LYS A N 1
ATOM 1310 C CA . LYS A 1 171 ? -3.491 9.132 33.800 1.00 51.19 171 LYS A CA 1
ATOM 1311 C C . LYS A 1 171 ? -4.619 8.902 32.786 1.00 51.19 171 LYS A C 1
ATOM 1313 O O . LYS A 1 171 ? -5.432 9.798 32.590 1.00 51.19 171 LYS A O 1
ATOM 1318 N N . ALA A 1 172 ? -4.676 7.741 32.134 1.00 54.03 172 ALA A N 1
ATOM 1319 C CA . ALA A 1 172 ? -5.714 7.436 31.144 1.00 54.03 172 ALA A CA 1
ATOM 1320 C C . ALA A 1 172 ? -7.019 6.889 31.759 1.00 54.03 172 ALA A C 1
ATOM 1322 O O . ALA A 1 172 ? -7.989 6.690 31.030 1.00 54.03 172 ALA A O 1
ATOM 1323 N N . GLY A 1 173 ? -7.048 6.602 33.067 1.00 52.91 173 GLY A N 1
ATOM 1324 C CA . GLY A 1 173 ? -8.174 5.907 33.698 1.00 52.91 173 GLY A CA 1
ATOM 1325 C C . GLY A 1 173 ? -8.482 6.262 35.154 1.00 52.91 173 GLY A C 1
ATOM 1326 O O . GLY A 1 173 ? -9.541 5.860 35.629 1.00 52.91 173 GLY A O 1
ATOM 1327 N N . LEU A 1 174 ? -7.641 7.017 35.870 1.00 45.72 174 LEU A N 1
ATOM 1328 C CA . LEU A 1 174 ? -7.995 7.526 37.200 1.00 45.72 174 LEU A CA 1
ATOM 1329 C C . LEU A 1 174 ? -8.789 8.818 37.060 1.00 45.72 174 LEU A C 1
ATOM 1331 O O . LEU A 1 174 ? -8.236 9.898 36.879 1.00 45.72 174 LEU A O 1
ATOM 1335 N N . GLY A 1 175 ? -10.104 8.680 37.136 1.00 54.28 175 GLY A N 1
ATOM 1336 C CA . GLY A 1 175 ? -11.039 9.801 37.162 1.00 54.28 175 GLY A CA 1
ATOM 1337 C C . GLY A 1 175 ? -12.273 9.569 36.304 1.00 54.28 175 GLY A C 1
ATOM 1338 O O . GLY A 1 175 ? -13.271 10.246 36.509 1.00 54.28 175 GLY A O 1
ATOM 1339 N N . MET A 1 176 ? -12.232 8.597 35.386 1.00 60.03 176 MET A N 1
ATOM 1340 C CA . MET A 1 176 ? -13.396 8.253 34.574 1.00 60.03 176 MET A CA 1
ATOM 1341 C C . MET A 1 176 ? -14.170 7.104 35.195 1.00 60.03 176 MET A C 1
ATOM 1343 O O . MET A 1 176 ? -13.619 6.033 35.471 1.00 60.03 176 MET A O 1
ATOM 1347 N N . MET A 1 177 ? -15.472 7.309 35.357 1.00 72.44 177 MET A N 1
ATOM 1348 C CA . MET A 1 177 ? -16.370 6.245 35.784 1.00 72.44 177 MET A CA 1
ATOM 1349 C C . MET A 1 177 ? -16.375 5.124 34.727 1.00 72.44 177 MET A C 1
ATOM 1351 O O . MET A 1 177 ? -16.272 5.406 33.527 1.00 72.44 177 MET A O 1
ATOM 1355 N N . PRO A 1 178 ? -16.545 3.844 35.114 1.00 73.25 178 PRO A N 1
ATOM 1356 C CA . PRO A 1 178 ? -16.584 2.727 34.164 1.00 73.25 178 PRO A CA 1
ATOM 1357 C C . PRO A 1 178 ? -17.554 2.944 32.990 1.00 73.25 178 PRO A C 1
ATOM 1359 O O . PRO A 1 178 ? -17.233 2.608 31.850 1.00 73.25 178 PRO A O 1
ATOM 1362 N N . ALA A 1 179 ? -18.704 3.575 33.245 1.00 77.00 179 ALA A N 1
ATOM 1363 C CA . ALA A 1 179 ? -19.690 3.926 32.224 1.00 77.00 179 ALA A CA 1
ATOM 1364 C C . ALA A 1 179 ? -19.160 4.941 31.193 1.00 77.00 179 ALA A C 1
ATOM 1366 O O . ALA A 1 179 ? -19.380 4.780 29.993 1.00 77.00 179 ALA A O 1
ATOM 1367 N N . GLU A 1 180 ? -18.413 5.955 31.633 1.00 79.31 180 GLU A N 1
ATOM 1368 C CA . GLU A 1 180 ? -17.826 6.965 30.746 1.00 79.31 180 GLU A CA 1
ATOM 1369 C C . GLU A 1 180 ? -16.723 6.363 29.874 1.00 79.31 180 GLU A C 1
ATOM 1371 O O . GLU A 1 180 ? -16.639 6.659 28.680 1.00 79.31 180 GLU A O 1
ATOM 1376 N N . ARG A 1 181 ? -15.925 5.450 30.442 1.00 77.38 181 ARG A N 1
ATOM 1377 C CA . ARG A 1 181 ? -14.913 4.690 29.700 1.00 77.38 181 ARG A CA 1
ATOM 1378 C C . ARG A 1 181 ? -15.549 3.830 28.607 1.00 77.38 181 ARG A C 1
ATOM 1380 O O . ARG A 1 181 ? -15.066 3.824 27.475 1.00 77.38 181 ARG A O 1
ATOM 1387 N N . ILE A 1 182 ? -16.646 3.136 28.913 1.00 82.06 182 ILE A N 1
ATOM 1388 C CA . ILE A 1 182 ? -17.408 2.370 27.914 1.00 82.06 182 ILE A CA 1
ATOM 1389 C C . ILE A 1 182 ? -17.949 3.310 26.830 1.00 82.06 182 ILE A C 1
ATOM 1391 O O . ILE A 1 182 ? -17.774 3.032 25.643 1.00 82.06 182 ILE A O 1
ATOM 1395 N N . GLY A 1 183 ? -18.533 4.448 27.217 1.00 86.25 183 GLY A N 1
ATOM 1396 C CA . GLY A 1 183 ? -19.040 5.455 26.282 1.00 86.25 183 GLY A CA 1
ATOM 1397 C C . GLY A 1 183 ? -17.967 5.972 25.319 1.00 86.25 183 GLY A C 1
ATOM 1398 O O . GLY A 1 183 ? -18.202 6.050 24.110 1.00 86.25 183 GLY A O 1
ATOM 1399 N N . GLN A 1 184 ? -16.760 6.253 25.819 1.00 85.69 184 GLN A N 1
ATOM 1400 C CA . GLN A 1 184 ? -15.626 6.655 24.984 1.00 85.69 184 GLN A CA 1
ATOM 1401 C C . GLN A 1 184 ? -15.190 5.557 24.011 1.00 85.69 184 GLN A C 1
ATOM 1403 O O . GLN A 1 184 ? -14.972 5.845 22.835 1.00 85.69 184 GLN A O 1
ATOM 1408 N N . LEU A 1 185 ? -15.110 4.303 24.462 1.00 86.25 185 LEU A N 1
ATOM 1409 C CA . LEU A 1 185 ? -14.734 3.176 23.604 1.00 86.25 185 LEU A CA 1
ATOM 1410 C C . LEU A 1 185 ? -15.766 2.922 22.501 1.00 86.25 185 LEU A C 1
ATOM 1412 O O . LEU A 1 185 ? -15.396 2.696 21.348 1.00 86.25 185 LEU A O 1
ATOM 1416 N N . VAL A 1 186 ? -17.057 3.001 22.829 1.00 89.44 186 VAL A N 1
ATOM 1417 C CA . VAL A 1 186 ? -18.145 2.884 21.847 1.00 89.44 186 VAL A CA 1
ATOM 1418 C C . VAL A 1 186 ? -18.056 4.011 20.820 1.00 89.44 186 VAL A C 1
ATOM 1420 O O . VAL A 1 186 ? -18.115 3.752 19.616 1.00 89.44 186 VAL A O 1
ATOM 1423 N N . LYS A 1 187 ? -17.839 5.252 21.275 1.00 92.00 187 LYS A N 1
ATOM 1424 C CA . LYS A 1 187 ? -17.653 6.405 20.387 1.00 92.00 187 LYS A CA 1
ATOM 1425 C C . LYS A 1 187 ? -16.438 6.222 19.473 1.00 92.00 187 LYS A C 1
ATOM 1427 O O . LYS A 1 187 ? -16.566 6.411 18.268 1.00 92.00 187 LYS A O 1
ATOM 1432 N N . ALA A 1 188 ? -15.293 5.810 20.014 1.00 91.69 188 ALA A N 1
ATOM 1433 C CA . ALA A 1 188 ? -14.066 5.578 19.254 1.00 91.69 188 ALA A CA 1
ATOM 1434 C C . ALA A 1 188 ? -14.235 4.479 18.195 1.00 91.69 188 ALA A C 1
ATOM 1436 O O . ALA A 1 188 ? -13.840 4.666 17.045 1.00 91.69 188 ALA A O 1
ATOM 1437 N N . ARG A 1 189 ? -14.886 3.358 18.535 1.00 92.19 189 ARG A N 1
ATOM 1438 C CA . ARG A 1 189 ? -15.205 2.296 17.565 1.00 92.19 189 ARG A CA 1
ATOM 1439 C C . ARG A 1 189 ? -16.125 2.797 16.455 1.00 92.19 189 ARG A C 1
ATOM 1441 O O . ARG A 1 189 ? -15.851 2.535 15.286 1.00 92.19 189 ARG A O 1
ATOM 1448 N N . LYS A 1 190 ? -17.174 3.551 16.803 1.00 94.19 190 LYS A N 1
ATOM 1449 C CA . LYS A 1 190 ? -18.108 4.127 15.825 1.00 94.19 190 LYS A CA 1
ATOM 1450 C C . LYS A 1 190 ? -17.406 5.106 14.884 1.00 94.19 190 LYS A C 1
ATOM 1452 O O . LYS A 1 190 ? -17.564 5.003 13.673 1.00 94.19 190 LYS A O 1
ATOM 1457 N N . GLU A 1 191 ? -16.606 6.021 15.424 1.00 95.31 191 GLU A N 1
ATOM 1458 C CA . GLU A 1 191 ? -15.830 6.981 14.629 1.00 95.31 191 GLU A CA 1
ATOM 1459 C C . GLU A 1 191 ? -14.794 6.288 13.739 1.00 95.31 191 GLU A C 1
ATOM 1461 O O . GLU A 1 191 ? -14.638 6.677 12.582 1.00 95.31 191 GLU A O 1
ATOM 1466 N N . THR A 1 192 ? -14.139 5.236 14.241 1.00 95.56 192 THR A N 1
ATOM 1467 C CA . THR A 1 192 ? -13.213 4.409 13.452 1.00 95.56 192 THR A CA 1
ATOM 1468 C C . THR A 1 192 ? -13.940 3.784 12.269 1.00 95.56 192 THR A C 1
ATOM 1470 O O . THR A 1 192 ? -13.512 3.965 11.133 1.00 95.56 192 THR A O 1
ATOM 1473 N N . HIS A 1 193 ? -15.072 3.118 12.517 1.00 94.69 193 HIS A N 1
ATOM 1474 C CA . HIS A 1 193 ? -15.887 2.506 11.470 1.00 94.69 193 HIS A CA 1
ATOM 1475 C C . HIS A 1 193 ? -16.344 3.536 10.425 1.00 94.69 193 HIS A C 1
ATOM 1477 O O . HIS A 1 193 ? -16.156 3.315 9.231 1.00 94.69 193 HIS A O 1
ATOM 1483 N N . ILE A 1 194 ? -16.893 4.681 10.849 1.00 96.25 194 ILE A N 1
ATOM 1484 C CA . ILE A 1 194 ? -17.382 5.725 9.934 1.00 96.25 194 ILE A CA 1
ATOM 1485 C C . ILE A 1 194 ? -16.237 6.307 9.100 1.00 96.25 194 ILE A C 1
ATOM 1487 O O . ILE A 1 194 ? -16.323 6.338 7.873 1.00 96.25 194 ILE A O 1
ATOM 1491 N N . CYS A 1 195 ? -15.163 6.776 9.743 1.00 97.38 195 CYS A N 1
ATOM 1492 C CA . CYS A 1 195 ? -14.079 7.449 9.030 1.00 97.38 195 CYS A CA 1
ATOM 1493 C C . CYS A 1 195 ? -13.328 6.484 8.108 1.00 97.38 195 CYS A C 1
ATOM 1495 O O . CYS A 1 195 ? -12.993 6.866 6.989 1.00 97.38 195 CYS A O 1
ATOM 1497 N N . ALA A 1 196 ? -13.101 5.241 8.547 1.00 96.94 196 ALA A N 1
ATOM 1498 C CA . ALA A 1 196 ? -12.457 4.229 7.720 1.00 96.94 196 ALA A CA 1
ATOM 1499 C C . ALA A 1 196 ? -13.302 3.904 6.479 1.00 96.94 196 ALA A C 1
ATOM 1501 O O . ALA A 1 196 ? -12.780 3.947 5.369 1.00 96.94 196 ALA A O 1
ATOM 1502 N N . ASN A 1 197 ? -14.612 3.679 6.628 1.00 96.31 197 ASN A N 1
ATOM 1503 C CA . ASN A 1 197 ? -15.481 3.392 5.483 1.00 96.31 197 ASN A CA 1
ATOM 1504 C C . ASN A 1 197 ? -15.583 4.564 4.499 1.00 96.31 197 ASN A C 1
ATOM 1506 O O . ASN A 1 197 ? -15.514 4.344 3.294 1.00 96.31 197 ASN A O 1
ATOM 1510 N N . LEU A 1 198 ? -15.686 5.807 4.981 1.00 96.38 198 LEU A N 1
ATOM 1511 C CA . LEU A 1 198 ? -15.722 6.983 4.100 1.00 96.38 198 LEU A CA 1
ATOM 1512 C C . LEU A 1 198 ? -14.417 7.158 3.308 1.00 96.38 198 LEU A C 1
ATOM 1514 O O . LEU A 1 198 ? -14.451 7.497 2.126 1.00 96.38 198 LEU A O 1
ATOM 1518 N N . LEU A 1 199 ? -13.265 6.909 3.939 1.00 96.00 199 LEU A N 1
ATOM 1519 C CA . LEU A 1 199 ? -11.972 6.919 3.246 1.00 96.00 199 LEU A CA 1
ATOM 1520 C C . LEU A 1 199 ? -11.879 5.781 2.222 1.00 96.00 199 LEU A C 1
ATOM 1522 O O . LEU A 1 199 ? -11.442 6.009 1.098 1.00 96.00 199 LEU A O 1
ATOM 1526 N N . MET A 1 200 ? -12.348 4.584 2.572 1.00 95.38 200 MET A N 1
ATOM 1527 C CA . MET A 1 200 ? -12.354 3.428 1.673 1.00 95.38 200 MET A CA 1
ATOM 1528 C C . MET A 1 200 ? -13.252 3.614 0.455 1.00 95.38 200 MET A C 1
ATOM 1530 O O . MET A 1 200 ? -12.835 3.313 -0.662 1.00 95.38 200 MET A O 1
ATOM 1534 N N . GLN A 1 201 ? -14.454 4.160 0.644 1.00 93.62 201 GLN A N 1
ATOM 1535 C CA . GLN A 1 201 ? -15.341 4.524 -0.464 1.00 93.62 201 GLN A CA 1
ATOM 1536 C C . GLN A 1 201 ? -14.648 5.485 -1.425 1.00 93.62 201 GLN A C 1
ATOM 1538 O O . GLN A 1 201 ? -14.751 5.327 -2.640 1.00 93.62 201 GLN A O 1
ATOM 1543 N N . ARG A 1 202 ? -13.893 6.446 -0.884 1.00 92.25 202 ARG A N 1
ATOM 1544 C CA . ARG A 1 202 ? -13.129 7.380 -1.701 1.00 92.25 202 ARG A CA 1
ATOM 1545 C C . ARG A 1 202 ? -12.021 6.688 -2.492 1.00 92.25 202 ARG A C 1
ATOM 1547 O O . ARG A 1 202 ? -11.958 6.893 -3.701 1.00 92.25 202 ARG A O 1
ATOM 1554 N N . PHE A 1 203 ? -11.211 5.840 -1.853 1.00 93.69 203 PHE A N 1
ATOM 1555 C CA . PHE A 1 203 ? -10.168 5.074 -2.548 1.00 93.69 203 PHE A CA 1
ATOM 1556 C C . PHE A 1 203 ? -10.734 4.213 -3.677 1.00 93.69 203 PHE A C 1
ATOM 1558 O O . PHE A 1 203 ? -10.194 4.229 -4.777 1.00 93.69 203 PHE A O 1
ATOM 1565 N N . ARG A 1 204 ? -11.865 3.535 -3.448 1.00 92.06 204 ARG A N 1
ATOM 1566 C CA . ARG A 1 204 ? -12.548 2.765 -4.498 1.00 92.06 204 ARG A CA 1
ATOM 1567 C C . ARG A 1 204 ? -13.083 3.654 -5.624 1.00 92.06 204 ARG A C 1
ATOM 1569 O O . ARG A 1 204 ? -12.968 3.281 -6.784 1.00 92.06 204 ARG A O 1
ATOM 1576 N N . SER A 1 205 ? -13.628 4.831 -5.304 1.00 90.62 205 SER A N 1
ATOM 1577 C CA . SER A 1 205 ? -14.178 5.751 -6.312 1.00 90.62 205 SER A CA 1
ATOM 1578 C C . SER A 1 205 ? -13.116 6.407 -7.201 1.00 90.62 205 SER A C 1
ATOM 1580 O O . SER A 1 205 ? -13.363 6.637 -8.380 1.00 90.62 205 SER A O 1
ATOM 1582 N N . GLU A 1 206 ? -11.941 6.708 -6.644 1.00 89.69 206 GLU A N 1
ATOM 1583 C CA . GLU A 1 206 ? -10.822 7.323 -7.372 1.00 89.69 206 GLU A CA 1
ATOM 1584 C C . GLU A 1 206 ? -9.891 6.270 -7.997 1.00 89.69 206 GLU A C 1
ATOM 1586 O O . GLU A 1 206 ? -9.062 6.585 -8.849 1.00 89.69 206 GLU A O 1
ATOM 1591 N N . GLY A 1 207 ? -10.042 5.011 -7.585 1.00 90.38 207 GLY A N 1
ATOM 1592 C CA . GLY A 1 207 ? -9.170 3.909 -7.943 1.00 90.38 207 GLY A CA 1
ATOM 1593 C C . GLY A 1 207 ? -7.897 3.854 -7.094 1.00 90.38 207 GLY A C 1
ATOM 1594 O O . GLY A 1 207 ? -7.388 4.843 -6.562 1.00 90.38 207 GLY A O 1
ATOM 1595 N N . TRP A 1 208 ? -7.320 2.658 -7.015 1.00 93.44 208 TRP A N 1
ATOM 1596 C CA . TRP A 1 208 ? -6.130 2.390 -6.203 1.00 93.44 208 TRP A CA 1
ATOM 1597 C C . TRP A 1 208 ? -4.851 3.073 -6.704 1.00 93.44 208 TRP A C 1
ATOM 1599 O O . TRP A 1 208 ? -3.877 3.178 -5.960 1.00 93.44 208 TRP A O 1
ATOM 1609 N N . GLY A 1 209 ? -4.847 3.573 -7.945 1.00 91.44 209 GLY A N 1
ATOM 1610 C CA . GLY A 1 209 ? -3.701 4.267 -8.542 1.00 91.44 209 GLY A CA 1
ATOM 1611 C C . GLY A 1 209 ? -3.300 5.555 -7.812 1.00 91.44 209 GLY A C 1
ATOM 1612 O O . GLY A 1 209 ? -2.138 5.952 -7.888 1.00 91.44 209 GLY A O 1
ATOM 1613 N N . GLY A 1 210 ? -4.225 6.164 -7.058 1.00 90.81 210 GLY A N 1
ATOM 1614 C CA . GLY A 1 210 ? -3.973 7.350 -6.231 1.00 90.81 210 GLY A CA 1
ATOM 1615 C C . GLY A 1 210 ? -3.230 7.074 -4.919 1.00 90.81 210 GLY A C 1
ATOM 1616 O O . GLY A 1 210 ? -2.995 8.005 -4.147 1.00 90.81 210 GLY A O 1
ATOM 1617 N N . ILE A 1 211 ? -2.861 5.821 -4.635 1.00 95.44 211 ILE A N 1
ATOM 1618 C CA . ILE A 1 211 ? -2.139 5.424 -3.420 1.00 95.44 211 ILE A CA 1
ATOM 1619 C C . ILE A 1 211 ? -0.764 4.884 -3.805 1.00 95.44 211 ILE A C 1
ATOM 1621 O O . ILE A 1 211 ? -0.616 4.122 -4.761 1.00 95.44 211 ILE A O 1
ATOM 1625 N N . ARG A 1 212 ? 0.270 5.268 -3.054 1.00 96.38 212 ARG A N 1
ATOM 1626 C CA . ARG A 1 212 ? 1.630 4.764 -3.249 1.00 96.38 212 ARG A CA 1
ATOM 1627 C C . ARG A 1 212 ? 1.665 3.247 -3.086 1.00 96.38 212 ARG A C 1
ATOM 1629 O O . ARG A 1 212 ? 1.304 2.742 -2.023 1.00 96.38 212 ARG A O 1
ATOM 1636 N N . TRP A 1 213 ? 2.171 2.533 -4.093 1.00 97.38 213 TRP A N 1
ATOM 1637 C CA . TRP A 1 213 ? 2.154 1.063 -4.127 1.00 97.38 213 TRP A CA 1
ATOM 1638 C C . TRP A 1 213 ? 2.721 0.419 -2.862 1.00 97.38 213 TRP A C 1
ATOM 1640 O O . TRP A 1 213 ? 2.110 -0.483 -2.296 1.00 97.38 213 TRP A O 1
ATOM 1650 N N . GLY A 1 214 ? 3.846 0.940 -2.362 1.00 96.81 214 GLY A N 1
ATOM 1651 C CA . GLY A 1 214 ? 4.480 0.428 -1.146 1.00 96.81 214 GLY A CA 1
ATOM 1652 C C . GLY A 1 214 ? 3.585 0.480 0.100 1.00 96.81 214 GLY A C 1
ATOM 1653 O O . GLY A 1 214 ? 3.696 -0.398 0.949 1.00 96.81 214 GLY A O 1
ATOM 1654 N N . HIS A 1 215 ? 2.676 1.457 0.205 1.00 97.19 215 HIS A N 1
ATOM 1655 C CA . HIS A 1 215 ? 1.721 1.526 1.317 1.00 97.19 215 HIS A CA 1
ATOM 1656 C C . HIS A 1 215 ? 0.656 0.437 1.214 1.00 97.19 215 HIS A C 1
ATOM 1658 O O . HIS A 1 215 ? 0.356 -0.212 2.211 1.00 97.19 215 HIS A O 1
ATOM 1664 N N . VAL A 1 216 ? 0.106 0.219 0.019 1.00 97.81 216 VAL A N 1
ATOM 1665 C CA . VAL A 1 216 ? -0.921 -0.809 -0.194 1.00 97.81 216 VAL A CA 1
ATOM 1666 C C . VAL A 1 216 ? -0.345 -2.202 0.035 1.00 97.81 216 VAL A C 1
ATOM 1668 O O . VAL A 1 216 ? -0.932 -2.981 0.776 1.00 97.81 216 VAL A O 1
ATOM 1671 N N . ILE A 1 217 ? 0.844 -2.477 -0.512 1.00 97.94 217 ILE A N 1
ATOM 1672 C CA . ILE A 1 217 ? 1.555 -3.749 -0.316 1.00 97.94 217 ILE A CA 1
ATOM 1673 C C . ILE A 1 217 ? 1.792 -4.009 1.176 1.00 97.94 217 ILE A C 1
ATOM 1675 O O . ILE A 1 217 ? 1.504 -5.101 1.653 1.00 97.94 217 ILE A O 1
ATOM 1679 N N . ALA A 1 218 ? 2.260 -3.006 1.928 1.00 96.81 218 ALA A N 1
ATOM 1680 C CA . ALA A 1 218 ? 2.497 -3.150 3.364 1.00 96.81 218 ALA A CA 1
ATOM 1681 C C . ALA A 1 218 ? 1.203 -3.398 4.160 1.00 96.81 218 ALA A C 1
ATOM 1683 O O . ALA A 1 218 ? 1.207 -4.166 5.121 1.00 96.81 218 ALA A O 1
ATOM 1684 N N . VAL A 1 219 ? 0.092 -2.758 3.775 1.00 97.38 219 VAL A N 1
ATOM 1685 C CA . VAL A 1 219 ? -1.216 -2.980 4.411 1.00 97.38 219 VAL A CA 1
ATOM 1686 C C . VAL A 1 219 ? -1.731 -4.388 4.115 1.00 97.38 219 VAL A C 1
ATOM 1688 O O . VAL A 1 219 ? -2.138 -5.077 5.047 1.00 97.38 219 VAL A O 1
ATOM 1691 N N . VAL A 1 220 ? -1.658 -4.836 2.859 1.00 97.31 220 VAL A N 1
ATOM 1692 C CA . VAL A 1 220 ? -2.078 -6.186 2.453 1.00 97.31 220 VAL A CA 1
ATOM 1693 C C . VAL A 1 220 ? -1.237 -7.257 3.140 1.00 97.31 220 VAL A C 1
ATOM 1695 O O . VAL A 1 220 ? -1.808 -8.156 3.751 1.00 97.31 220 VAL A O 1
ATOM 1698 N N . GLU A 1 221 ? 0.095 -7.130 3.131 1.00 96.00 221 GLU A N 1
ATOM 1699 C CA . GLU A 1 221 ? 0.990 -8.044 3.856 1.00 96.00 221 GLU A CA 1
ATOM 1700 C C . GLU A 1 221 ? 0.580 -8.134 5.330 1.00 96.00 221 GLU A C 1
ATOM 1702 O O . GLU A 1 221 ? 0.393 -9.224 5.868 1.00 96.00 221 GLU A O 1
ATOM 1707 N N . ARG A 1 222 ? 0.351 -6.987 5.979 1.00 94.81 222 ARG A N 1
ATOM 1708 C CA . ARG A 1 222 ? -0.023 -6.955 7.393 1.00 94.81 222 ARG A CA 1
ATOM 1709 C C . ARG A 1 222 ? -1.402 -7.556 7.670 1.00 94.81 222 ARG A C 1
ATOM 1711 O O . ARG A 1 222 ? -1.589 -8.165 8.722 1.00 94.81 222 ARG A O 1
ATOM 1718 N N . TRP A 1 223 ? -2.375 -7.367 6.787 1.00 95.62 223 TRP A N 1
ATOM 1719 C CA . TRP A 1 223 ? -3.705 -7.956 6.945 1.00 95.62 223 TRP A CA 1
ATOM 1720 C C . TRP A 1 223 ? -3.691 -9.466 6.717 1.00 95.62 223 TRP A C 1
ATOM 1722 O O . TRP A 1 223 ? -4.279 -10.181 7.525 1.00 95.62 223 TRP A O 1
ATOM 1732 N N . LEU A 1 224 ? -2.958 -9.962 5.715 1.00 94.88 224 LEU A N 1
ATOM 1733 C CA . LEU A 1 224 ? -2.763 -11.402 5.507 1.00 94.88 224 LEU A CA 1
ATOM 1734 C C . LEU A 1 224 ? -2.152 -12.074 6.744 1.00 94.88 224 LEU A C 1
ATOM 1736 O O . LEU A 1 224 ? -2.661 -13.100 7.193 1.00 94.88 224 LEU A O 1
ATOM 1740 N N . GLN A 1 225 ? -1.140 -11.443 7.350 1.00 91.75 225 GLN A N 1
ATOM 1741 C CA . GLN A 1 225 ? -0.538 -11.899 8.610 1.00 91.75 225 GLN A CA 1
ATOM 1742 C C . GLN A 1 225 ? -1.557 -12.049 9.736 1.00 91.75 225 GLN A C 1
ATOM 1744 O O . GLN A 1 225 ? -1.580 -13.053 10.442 1.00 91.75 225 GLN A O 1
ATOM 1749 N N . LEU A 1 226 ? -2.411 -11.042 9.918 1.00 90.62 226 LEU A N 1
ATOM 1750 C CA . LEU A 1 226 ? -3.402 -11.035 10.994 1.00 90.62 226 LEU A CA 1
ATOM 1751 C C . LEU A 1 226 ? -4.551 -12.018 10.752 1.00 90.62 226 LEU A C 1
ATOM 1753 O O . LEU A 1 226 ? -5.165 -12.467 11.716 1.00 90.62 226 LEU A O 1
ATOM 1757 N N . LEU A 1 227 ? -4.821 -12.360 9.493 1.00 90.62 227 LEU A N 1
ATOM 1758 C CA . LEU A 1 227 ? -5.790 -13.385 9.106 1.00 90.62 227 LEU A CA 1
ATOM 1759 C C . LEU A 1 227 ? -5.202 -14.806 9.145 1.00 90.62 227 LEU A C 1
ATOM 1761 O O . LEU A 1 227 ? -5.922 -15.760 8.870 1.00 90.62 227 LEU A O 1
ATOM 1765 N N . GLY A 1 228 ? -3.909 -14.964 9.460 1.00 89.62 228 GLY A N 1
ATOM 1766 C CA . GLY A 1 228 ? -3.238 -16.267 9.440 1.00 89.62 228 GLY A CA 1
ATOM 1767 C C . GLY A 1 228 ? -3.114 -16.863 8.035 1.00 89.62 228 GLY A C 1
ATOM 1768 O O . GLY A 1 228 ? -2.948 -18.070 7.900 1.00 89.62 228 GLY A O 1
ATOM 1769 N N . LYS A 1 229 ? -3.198 -16.026 6.993 1.00 85.25 229 LYS A N 1
ATOM 1770 C CA . LYS A 1 229 ? -3.069 -16.416 5.581 1.00 85.25 229 LYS A CA 1
ATOM 1771 C C . LYS A 1 229 ? -1.608 -16.311 5.100 1.00 85.25 229 LYS A C 1
ATOM 1773 O O . LYS A 1 229 ? -1.364 -16.049 3.928 1.00 85.25 229 LYS A O 1
ATOM 1778 N N . GLU A 1 230 ? -0.635 -16.467 6.004 1.00 74.00 230 GLU A N 1
ATOM 1779 C CA . GLU A 1 230 ? 0.765 -16.672 5.619 1.00 74.00 230 GLU A CA 1
ATOM 1780 C C . GLU A 1 230 ? 0.903 -18.117 5.138 1.00 74.00 230 GLU A C 1
ATOM 1782 O O . GLU A 1 230 ? 0.909 -19.047 5.944 1.00 74.00 230 GLU A O 1
ATOM 1787 N N . ASP A 1 231 ? 1.005 -18.324 3.827 1.00 59.16 231 ASP A N 1
ATOM 1788 C CA . ASP A 1 231 ? 1.478 -19.615 3.342 1.00 59.16 231 ASP A CA 1
ATOM 1789 C C . ASP A 1 231 ? 2.909 -19.814 3.849 1.00 59.16 231 ASP A C 1
ATOM 1791 O O . ASP A 1 231 ? 3.755 -18.921 3.729 1.00 59.16 231 ASP A O 1
ATOM 1795 N N . ALA A 1 232 ? 3.176 -20.993 4.415 1.00 45.38 232 ALA A N 1
ATOM 1796 C CA . ALA A 1 232 ? 4.514 -21.484 4.694 1.00 45.38 232 ALA A CA 1
ATOM 1797 C C . ALA A 1 232 ? 5.290 -21.550 3.372 1.00 45.38 232 ALA A C 1
ATOM 1799 O O . ALA A 1 232 ? 5.313 -22.566 2.681 1.00 45.38 232 ALA A O 1
ATOM 1800 N N . VAL A 1 233 ? 5.893 -20.431 2.974 1.00 46.88 233 VAL A N 1
ATOM 1801 C CA . VAL A 1 233 ? 6.918 -20.429 1.941 1.00 46.88 233 VAL A CA 1
ATOM 1802 C C . VAL A 1 233 ? 8.138 -21.032 2.616 1.00 46.88 233 VAL A C 1
ATOM 1804 O O . VAL A 1 233 ? 8.962 -20.311 3.175 1.00 46.88 233 VAL A O 1
ATOM 1807 N N . ASP A 1 234 ? 8.205 -22.364 2.620 1.00 37.31 234 ASP A N 1
ATOM 1808 C CA . ASP A 1 234 ? 9.449 -23.087 2.832 1.00 37.31 234 ASP A CA 1
ATOM 1809 C C . ASP A 1 234 ? 10.452 -22.510 1.833 1.00 37.31 234 ASP A C 1
ATOM 1811 O O . ASP A 1 234 ? 10.409 -22.761 0.624 1.00 37.31 234 ASP A O 1
ATOM 1815 N N . VAL A 1 235 ? 11.309 -21.630 2.344 1.00 37.56 235 VAL A N 1
ATOM 1816 C CA . VAL A 1 235 ? 12.472 -21.130 1.634 1.00 37.56 235 VAL A CA 1
ATOM 1817 C C . VAL A 1 235 ? 13.392 -22.334 1.519 1.00 37.56 235 VAL A C 1
ATOM 1819 O O . VAL A 1 235 ? 14.137 -22.644 2.443 1.00 37.56 235 VAL A O 1
ATOM 1822 N N . VAL A 1 236 ? 13.286 -23.057 0.407 1.00 32.94 236 VAL A N 1
ATOM 1823 C CA . VAL A 1 236 ? 14.340 -23.979 -0.005 1.00 32.94 236 VAL A CA 1
ATOM 1824 C C . VAL A 1 236 ? 15.563 -23.101 -0.282 1.00 32.94 236 VAL A C 1
ATOM 1826 O O . VAL A 1 236 ? 15.588 -22.369 -1.275 1.00 32.94 236 VAL A O 1
ATOM 1829 N N . GLU A 1 237 ? 16.490 -23.090 0.680 1.00 32.09 237 GLU A N 1
ATOM 1830 C CA . GLU A 1 237 ? 17.838 -22.514 0.568 1.00 32.09 237 GLU A CA 1
ATOM 1831 C C . GLU A 1 237 ? 18.643 -23.141 -0.578 1.00 32.09 237 GLU A C 1
ATOM 1833 O O . GLU A 1 237 ? 18.515 -24.366 -0.811 1.00 32.09 237 GLU A O 1
#

pLDDT: mean 85.52, std 16.2, range [32.09, 98.12]